Protein AF-0000000087431742 (afdb_homodimer)

pLDDT: mean 91.82, std 11.82, range [47.22, 98.81]

Secondary structure (DSSP, 8-state):
---HHHHHHHHHHHHTT-B--------SS----HHHHHHHHHHHS---HHHHHHHHHHHHHHHHHSTT--BTTTHHHHHHHHHHHHHHHTT----HHHHHHHTTTSS-HHHHHHHHHHHHHHHT--/---HHHHHHHHHHHHTT-B--------SS----HHHHHHHHHHHS---HHHHHHHHHHHHHHHHHSTT--BTTTHHHHHHHHHHHHHHHTT----HHHHHHHTTTSS-HHHHHHHHHHHHHHHT--

Sequence (252 aa):
MPTNNFFEDISSEILKLCVSPHRKPRSKEPDIHLQDFLMHIAALANVPESCFTEAAEMLGRLSEIYVGRLTRQNIIRLTFAALIVSASKHSLPYSLREWAAFGCYFYSREEIKFMTEQLRAGLHVDMPTNNFFEDISSEILKLCVSPHRKPRSKEPDIHLQDFLMHIAALANVPESCFTEAAEMLGRLSEIYVGRLTRQNIIRLTFAALIVSASKHSLPYSLREWAAFGCYFYSREEIKFMTEQLRAGLHVD

Foldseek 3Di:
DDDLVLLVVLLVLQQVLADEDDPDDDDLADDDRSSVLVVLLVVLPVQDSVLSVQLSVLSVLLCVLPPNPHHPRCSLVSSLLSSVLSCVVVVPPDDLVRSCVSRVVSDDSVSSVVSNVVSCVSSVHD/DDDLVLLVVLLVLQQVLADEDDPDDDDLADDDRSSVLVVLLVVLPVQDSVLSVQLSVLSVLLCVLPPNPHHPRCSLVSSLLSSVLSCVVVVPPDDLVRSCVSRVVSDDSVSSVVSNVVSCVSSVHD

Nearest PDB structures (foldseek):
  2pk9-assembly1_B  TM=7.596E-01  e=7.984E-03  Saccharomyces cerevisiae
  2pmi-assembly2_D  TM=7.901E-01  e=1.387E-02  Saccharomyces cerevisiae
  2pk9-assembly3_D  TM=7.609E-01  e=8.827E-03  Saccharomyces cerevisiae
  5nl1-assembly2_E  TM=2.944E-01  e=1.992E+00  Mus musculus
  5njd-assembly4_H  TM=2.100E-01  e=1.802E+00  Homo sapiens

Organism: Giardia muris (NCBI:txid5742)

Solvent-accessible surface area (backbone atoms only — not comparable to full-atom values): 14351 Å² total; per-residue (Å²): 123,87,52,75,62,58,41,48,50,50,36,49,60,48,58,67,60,34,40,85,62,76,86,66,72,93,59,98,48,84,92,66,55,60,41,58,51,52,51,48,30,50,74,70,37,92,61,59,70,64,29,56,55,48,17,46,47,51,50,51,53,43,36,68,76,38,74,70,70,35,25,81,73,45,39,64,60,52,50,50,26,31,34,52,52,35,36,52,75,68,64,55,90,69,49,60,69,53,49,21,58,52,54,50,57,75,41,54,57,67,52,48,53,50,47,34,49,50,49,26,62,72,64,70,48,133,124,88,52,75,61,58,42,48,50,52,35,51,58,48,55,68,61,34,40,85,63,76,85,68,73,94,59,98,47,84,91,67,57,61,40,5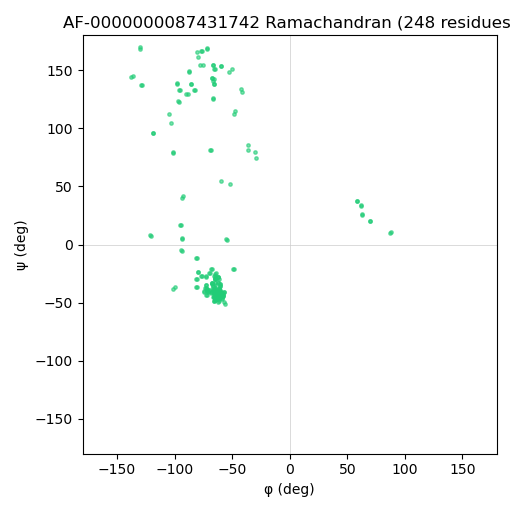9,51,53,51,48,28,51,73,70,36,93,60,59,71,63,29,55,55,49,17,46,49,50,52,51,53,41,37,68,77,37,74,71,70,35,25,82,72,46,40,65,60,52,50,51,28,31,33,51,53,36,36,53,75,67,64,55,88,70,50,57,67,52,50,21,58,51,54,49,56,77,42,53,56,66,52,49,53,48,47,34,48,52,48,28,62,71,65,69,47,133

Radius of gyration: 19.6 Å; Cα contacts (8 Å, |Δi|>4): 252; chains: 2; bounding box: 40×55×46 Å

Structure (mmCIF, N/CA/C/O backbone):
data_AF-0000000087431742-model_v1
#
loop_
_entity.id
_entity.type
_entity.pdbx_description
1 polymer 'Cyclin-like protein'
#
loop_
_atom_site.group_PDB
_atom_site.id
_atom_site.type_symbol
_atom_site.label_atom_id
_atom_site.label_alt_id
_atom_site.label_comp_id
_atom_site.label_asym_id
_atom_site.label_entity_id
_atom_site.label_seq_id
_atom_site.pdbx_PDB_ins_code
_atom_site.Cartn_x
_atom_site.Cartn_y
_atom_site.Cartn_z
_atom_site.occupancy
_atom_site.B_iso_or_equiv
_atom_site.auth_seq_id
_atom_site.auth_comp_id
_atom_site.auth_asym_id
_atom_site.auth_atom_id
_atom_site.pdbx_PDB_model_num
ATOM 1 N N . MET A 1 1 ? -14.578 -13.352 5.277 1 47.72 1 MET A N 1
ATOM 2 C CA . MET A 1 1 ? -13.219 -12.852 5.102 1 47.72 1 MET A CA 1
ATOM 3 C C . MET A 1 1 ? -12.195 -13.945 5.406 1 47.72 1 MET A C 1
ATOM 5 O O . MET A 1 1 ? -12.375 -14.727 6.348 1 47.72 1 MET A O 1
ATOM 9 N N . PRO A 1 2 ? -11.477 -14.328 4.285 1 55.59 2 PRO A N 1
ATOM 10 C CA . PRO A 1 2 ? -10.594 -15.461 4.57 1 55.59 2 PRO A CA 1
ATOM 11 C C . PRO A 1 2 ? -9.883 -15.336 5.914 1 55.59 2 PRO A C 1
ATOM 13 O O . PRO A 1 2 ? -9.562 -14.227 6.348 1 55.59 2 PRO A O 1
ATOM 16 N N . THR A 1 3 ? -9.914 -16.328 6.68 1 69 3 THR A N 1
ATOM 17 C CA . THR A 1 3 ? -9.312 -16.422 8.008 1 69 3 THR A CA 1
ATOM 18 C C . THR A 1 3 ? -7.793 -16.328 7.914 1 69 3 THR A C 1
ATOM 20 O O . THR A 1 3 ? -7.211 -16.578 6.855 1 69 3 THR A O 1
ATOM 23 N N . ASN A 1 4 ? -7.168 -15.82 8.938 1 78.44 4 ASN A N 1
ATOM 24 C CA . ASN A 1 4 ? -5.723 -15.695 9.102 1 78.44 4 ASN A CA 1
ATOM 25 C C . ASN A 1 4 ? -5.012 -17.016 8.789 1 78.44 4 ASN A C 1
ATOM 27 O O . ASN A 1 4 ? -3.91 -17.016 8.234 1 78.44 4 ASN A O 1
ATOM 31 N N . ASN A 1 5 ? -5.777 -18.062 8.859 1 90.25 5 ASN A N 1
ATOM 32 C CA . ASN A 1 5 ? -5.137 -19.359 8.664 1 90.25 5 ASN A CA 1
ATOM 33 C C . ASN A 1 5 ? -4.938 -19.672 7.184 1 90.25 5 ASN A C 1
ATOM 35 O O . ASN A 1 5 ? -3.932 -20.266 6.797 1 90.25 5 ASN A O 1
ATOM 39 N N . PHE A 1 6 ? -5.871 -19.281 6.387 1 94.44 6 PHE A N 1
ATOM 40 C CA . PHE A 1 6 ? -5.785 -19.516 4.953 1 94.44 6 PHE A CA 1
ATOM 41 C C . PHE A 1 6 ? -4.543 -18.844 4.371 1 94.44 6 PHE A C 1
ATOM 43 O O . PHE A 1 6 ? -3.764 -19.5 3.662 1 94.44 6 PHE A O 1
ATOM 50 N N . PHE A 1 7 ? -4.289 -17.672 4.781 1 95.69 7 PHE A N 1
ATOM 51 C CA . PHE A 1 7 ? -3.195 -16.938 4.172 1 95.69 7 PHE A CA 1
ATOM 52 C C . PHE A 1 7 ? -1.858 -17.344 4.773 1 95.69 7 PHE A C 1
ATOM 54 O O . PHE A 1 7 ? -0.827 -17.297 4.102 1 95.69 7 PHE A O 1
ATOM 61 N N . GLU A 1 8 ? -1.904 -17.734 5.984 1 95.38 8 GLU A N 1
ATOM 62 C CA . GLU A 1 8 ? -0.699 -18.312 6.57 1 95.38 8 GLU A CA 1
ATOM 63 C C . GLU A 1 8 ? -0.262 -19.562 5.816 1 95.38 8 GLU A C 1
ATOM 65 O O . GLU A 1 8 ? 0.924 -19.75 5.531 1 95.38 8 GLU A O 1
ATOM 70 N N . ASP A 1 9 ? -1.26 -20.375 5.512 1 95.62 9 ASP A N 1
ATOM 71 C CA . ASP A 1 9 ? -0.981 -21.609 4.801 1 95.62 9 ASP A CA 1
ATOM 72 C C . ASP A 1 9 ? -0.475 -21.328 3.387 1 95.62 9 ASP A C 1
ATOM 74 O O . ASP A 1 9 ? 0.516 -21.922 2.949 1 95.62 9 ASP A O 1
ATOM 78 N N . ILE A 1 10 ? -1.126 -20.453 2.744 1 97.06 10 ILE A N 1
ATOM 79 C CA . ILE A 1 10 ? -0.764 -20.141 1.364 1 97.06 10 ILE A CA 1
ATOM 80 C C . ILE A 1 10 ? 0.633 -19.531 1.321 1 97.06 10 ILE A C 1
ATOM 82 O O . ILE A 1 10 ? 1.444 -19.875 0.459 1 97.06 10 ILE A O 1
ATOM 86 N N . SER A 1 11 ? 0.875 -18.625 2.225 1 97.12 11 SER A N 1
ATOM 87 C CA . SER A 1 11 ? 2.184 -17.984 2.285 1 97.12 11 SER A CA 1
ATOM 88 C C . SER A 1 11 ? 3.287 -19.016 2.555 1 97.12 11 SER A C 1
ATOM 90 O O . SER A 1 11 ? 4.344 -18.969 1.925 1 97.12 11 SER A O 1
ATOM 92 N N . SER A 1 12 ? 2.998 -19.859 3.473 1 96.56 12 SER A N 1
ATOM 93 C CA . SER A 1 12 ? 3.973 -20.891 3.809 1 96.56 12 SER A CA 1
ATOM 94 C C . SER A 1 12 ? 4.27 -21.781 2.609 1 96.56 12 SER A C 1
ATOM 96 O O . SER A 1 12 ? 5.426 -22.125 2.355 1 96.56 12 SER A O 1
ATOM 98 N N . GLU A 1 13 ? 3.252 -22.172 1.924 1 96.75 13 GLU A N 1
ATOM 99 C CA . GLU A 1 13 ? 3.391 -23.016 0.739 1 96.75 13 GLU A CA 1
ATOM 100 C C . GLU A 1 13 ? 4.262 -22.344 -0.318 1 96.75 13 GLU A C 1
ATOM 102 O O . GLU A 1 13 ? 5.125 -22.984 -0.917 1 96.75 13 GLU A O 1
ATOM 107 N N . ILE A 1 14 ? 4.039 -21.078 -0.514 1 97.81 14 ILE A N 1
ATOM 108 C CA . ILE A 1 14 ? 4.762 -20.328 -1.541 1 97.81 14 ILE A CA 1
ATOM 109 C C . ILE A 1 14 ? 6.219 -20.141 -1.115 1 97.81 14 ILE A C 1
ATOM 111 O O . ILE A 1 14 ? 7.133 -20.312 -1.924 1 97.81 14 ILE A O 1
ATOM 115 N N . LEU A 1 15 ? 6.434 -19.859 0.157 1 96.5 15 LEU A N 1
ATOM 116 C CA . LEU A 1 15 ? 7.773 -19.547 0.657 1 96.5 15 LEU A CA 1
ATOM 117 C C . LEU A 1 15 ? 8.648 -20.797 0.64 1 96.5 15 LEU A C 1
ATOM 119 O O . LEU A 1 15 ? 9.875 -20.703 0.518 1 96.5 15 LEU A O 1
ATOM 123 N N . LYS A 1 16 ? 7.98 -21.938 0.693 1 95.44 16 LYS A N 1
ATOM 124 C CA . LYS A 1 16 ? 8.734 -23.188 0.606 1 95.44 16 LYS A CA 1
ATOM 125 C C . LYS A 1 16 ? 9.352 -23.359 -0.778 1 95.44 16 LYS A C 1
ATOM 127 O O . LYS A 1 16 ? 10.289 -24.141 -0.951 1 95.44 16 LYS A O 1
ATOM 132 N N . LEU A 1 17 ? 8.812 -22.672 -1.748 1 96.06 17 LEU A N 1
ATOM 133 C CA . LEU A 1 17 ? 9.289 -22.781 -3.121 1 96.06 17 LEU A CA 1
ATOM 134 C C . LEU A 1 17 ? 10.523 -21.906 -3.33 1 96.06 17 LEU A C 1
ATOM 136 O O . LEU A 1 17 ? 11.227 -22.047 -4.34 1 96.06 17 LEU A O 1
ATOM 140 N N . CYS A 1 18 ? 10.805 -21.031 -2.352 1 94.69 18 CYS A N 1
ATOM 141 C CA . CYS A 1 18 ? 11.883 -20.047 -2.5 1 94.69 18 CYS A CA 1
ATOM 142 C C . CYS A 1 18 ? 13.234 -20.672 -2.168 1 94.69 18 CYS A C 1
ATOM 144 O O . CYS A 1 18 ? 13.344 -21.453 -1.222 1 94.69 18 CYS A O 1
ATOM 146 N N . VAL A 1 19 ? 14.125 -20.438 -2.99 1 89.44 19 VAL A N 1
ATOM 147 C CA . VAL A 1 19 ? 15.492 -20.859 -2.707 1 89.44 19 VAL A CA 1
ATOM 148 C C . VAL A 1 19 ? 16.203 -19.781 -1.878 1 89.44 19 VAL A C 1
ATOM 150 O O . VAL A 1 19 ? 15.875 -18.594 -1.976 1 89.44 19 VAL A O 1
ATOM 153 N N . SER A 1 20 ? 16.984 -20.172 -0.862 1 73.38 20 SER A N 1
ATOM 154 C CA . SER A 1 20 ? 17.672 -19.266 0.045 1 73.38 20 SER A CA 1
ATOM 155 C C . SER A 1 20 ? 18.797 -18.516 -0.666 1 73.38 20 SER A C 1
ATOM 157 O O . SER A 1 20 ? 19.844 -19.094 -0.964 1 73.38 20 SER A O 1
ATOM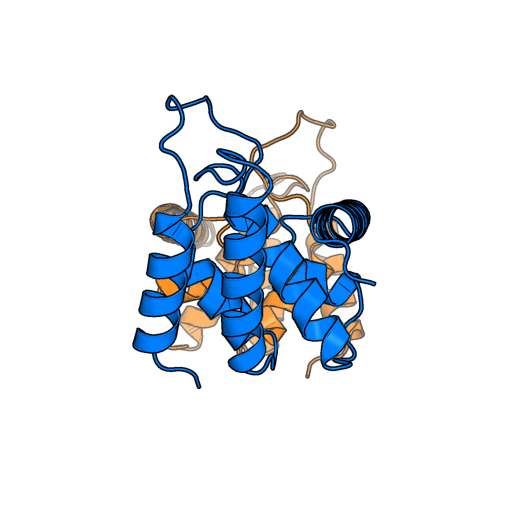 159 N N . PRO A 1 21 ? 18.469 -17.516 -1.347 1 59.22 21 PRO A N 1
ATOM 160 C CA . PRO A 1 21 ? 19.625 -16.891 -1.991 1 59.22 21 PRO A CA 1
ATOM 161 C C . PRO A 1 21 ? 20.578 -16.266 -0.989 1 59.22 21 PRO A C 1
ATOM 163 O O . PRO A 1 21 ? 20.203 -16.016 0.163 1 59.22 21 PRO A O 1
ATOM 166 N N . HIS A 1 22 ? 21.859 -16.172 -1.432 1 54.44 22 HIS A N 1
ATOM 167 C CA . HIS A 1 22 ? 22.875 -15.383 -0.732 1 54.44 22 HIS A CA 1
ATOM 168 C C . HIS A 1 22 ? 22.359 -13.984 -0.406 1 54.44 22 HIS A C 1
ATOM 170 O O . HIS A 1 22 ? 21.547 -13.43 -1.155 1 54.44 22 HIS A O 1
ATOM 176 N N . ARG A 1 23 ? 22.188 -13.719 0.852 1 49.62 23 ARG A N 1
ATOM 177 C CA . ARG A 1 23 ? 21.672 -12.445 1.356 1 49.62 23 ARG A CA 1
ATOM 178 C C . ARG A 1 23 ? 22.047 -11.297 0.426 1 49.62 23 ARG A C 1
ATOM 180 O O . ARG A 1 23 ? 23.234 -11.062 0.168 1 49.62 23 ARG A O 1
ATOM 187 N N . LYS A 1 24 ? 21.422 -11.094 -0.586 1 54.16 24 LYS A N 1
ATOM 188 C CA . LYS A 1 24 ? 21.938 -9.992 -1.391 1 54.16 24 LYS A CA 1
ATOM 189 C C . LYS A 1 24 ? 21.5 -8.641 -0.833 1 54.16 24 LYS A C 1
ATOM 191 O O . LYS A 1 24 ? 20.469 -8.547 -0.163 1 54.16 24 LYS A O 1
ATOM 196 N N . PRO A 1 25 ? 22.031 -7.578 -1.09 1 53.75 25 PRO A N 1
ATOM 197 C CA . PRO A 1 25 ? 21.906 -6.16 -0.758 1 53.75 25 PRO A CA 1
ATOM 198 C C . PRO A 1 25 ? 20.484 -5.637 -0.915 1 53.75 25 PRO A C 1
ATOM 200 O O . PRO A 1 25 ? 19.703 -6.207 -1.672 1 53.75 25 PRO A O 1
ATOM 203 N N . ARG A 1 26 ? 20.109 -4.699 -0.204 1 52.12 26 ARG A N 1
ATOM 204 C CA . ARG A 1 26 ? 18.875 -3.938 -0.166 1 52.12 26 ARG A CA 1
ATOM 205 C C . ARG A 1 26 ? 18.312 -3.727 -1.571 1 52.12 26 ARG A C 1
ATOM 207 O O . ARG A 1 26 ? 18.953 -3.074 -2.402 1 52.12 26 ARG A O 1
ATOM 214 N N . SER A 1 27 ? 17.516 -4.68 -2.129 1 59.41 27 SER A N 1
ATOM 215 C CA . SER A 1 27 ? 16.953 -4.527 -3.461 1 59.41 27 SER A CA 1
ATOM 216 C C . SER A 1 27 ? 15.75 -3.578 -3.441 1 59.41 27 SER A C 1
ATOM 218 O O . SER A 1 27 ? 15.281 -3.186 -2.373 1 59.41 27 SER A O 1
ATOM 220 N N . LYS A 1 28 ? 15.438 -2.963 -4.461 1 74.88 28 LYS A N 1
ATOM 221 C CA . LYS A 1 28 ? 14.281 -2.121 -4.762 1 74.88 28 LYS A CA 1
ATOM 222 C C . LYS A 1 28 ? 12.977 -2.861 -4.5 1 74.88 28 LYS A C 1
ATOM 224 O O . LYS A 1 28 ? 11.891 -2.271 -4.566 1 74.88 28 LYS A O 1
ATOM 229 N N . GLU A 1 29 ? 13.086 -4.098 -3.965 1 85.81 29 GLU A N 1
ATOM 230 C CA . GLU A 1 29 ? 11.906 -4.918 -3.715 1 85.81 29 GLU A CA 1
ATOM 231 C C . GLU A 1 29 ? 11.312 -4.625 -2.34 1 85.81 29 GLU A C 1
ATOM 233 O O . GLU A 1 29 ? 12.047 -4.352 -1.386 1 85.81 29 GLU A O 1
ATOM 238 N N . PRO A 1 30 ? 9.977 -4.816 -2.381 1 90.06 30 PRO A N 1
ATOM 239 C CA . PRO A 1 30 ? 9.344 -4.469 -1.106 1 90.06 30 PRO A CA 1
ATOM 240 C C . PRO A 1 30 ? 9.727 -5.422 0.023 1 90.06 30 PRO A C 1
ATOM 242 O O . PRO A 1 30 ? 9.93 -6.613 -0.215 1 90.06 30 PRO A O 1
ATOM 245 N N . ASP A 1 31 ? 9.867 -4.805 1.183 1 88.12 31 ASP A N 1
ATOM 246 C CA . ASP A 1 31 ? 10.156 -5.566 2.395 1 88.12 31 ASP A CA 1
ATOM 247 C C . ASP A 1 31 ? 8.898 -5.75 3.238 1 88.12 31 ASP A C 1
ATOM 249 O O . ASP A 1 31 ? 8.711 -5.07 4.25 1 88.12 31 ASP A O 1
ATOM 253 N N . ILE A 1 32 ? 8.039 -6.633 2.93 1 94.38 32 ILE A N 1
ATOM 254 C CA . ILE A 1 32 ? 6.777 -6.965 3.582 1 94.38 32 ILE A CA 1
ATOM 255 C C . ILE A 1 32 ? 6.625 -8.484 3.676 1 94.38 32 ILE A C 1
ATOM 257 O O . ILE A 1 32 ? 7.121 -9.211 2.818 1 94.38 32 ILE A O 1
ATOM 261 N N . HIS A 1 33 ? 6.039 -8.875 4.734 1 94.31 33 HIS A N 1
ATOM 262 C CA . HIS A 1 33 ? 5.746 -10.305 4.828 1 94.31 33 HIS A CA 1
ATOM 263 C C . HIS A 1 33 ? 4.727 -10.727 3.773 1 94.31 33 HIS A C 1
ATOM 265 O O . HIS A 1 33 ? 3.748 -10.016 3.529 1 94.31 33 HIS A O 1
ATOM 271 N N . LEU A 1 34 ? 5.008 -11.875 3.203 1 96.94 34 LEU A N 1
ATOM 272 C CA . LEU A 1 34 ? 4.117 -12.344 2.146 1 96.94 34 LEU A CA 1
ATOM 273 C C . LEU A 1 34 ? 2.693 -12.5 2.666 1 96.94 34 LEU A C 1
ATOM 275 O O . LEU A 1 34 ? 1.733 -12.141 1.983 1 96.94 34 LEU A O 1
ATOM 279 N N . GLN A 1 35 ? 2.576 -13.047 3.85 1 96.88 35 GLN A N 1
ATOM 280 C CA . GLN A 1 35 ? 1.249 -13.234 4.426 1 96.88 35 GLN A CA 1
ATOM 281 C C . GLN A 1 35 ? 0.519 -11.898 4.562 1 96.88 35 GLN A C 1
ATOM 283 O O . GLN A 1 35 ? -0.662 -11.797 4.227 1 96.88 35 GLN A O 1
ATOM 288 N N . ASP A 1 36 ? 1.21 -10.906 5.043 1 94.81 36 ASP A N 1
ATOM 289 C CA . ASP A 1 36 ? 0.612 -9.578 5.195 1 94.81 36 ASP A CA 1
ATOM 290 C C . ASP A 1 36 ? 0.199 -9.008 3.84 1 94.81 36 ASP A C 1
ATOM 292 O O . ASP A 1 36 ? -0.86 -8.391 3.721 1 94.81 36 ASP A O 1
ATOM 296 N N . PHE A 1 37 ? 1.032 -9.227 2.904 1 96.75 37 PHE A N 1
ATOM 297 C CA . PHE A 1 37 ? 0.766 -8.734 1.558 1 96.75 37 PHE A CA 1
ATOM 298 C C . PHE A 1 37 ? -0.5 -9.367 0.991 1 96.75 37 PHE A C 1
ATOM 300 O O . PHE A 1 37 ? -1.364 -8.672 0.459 1 96.75 37 PHE A O 1
ATOM 307 N N . LEU A 1 38 ? -0.637 -10.648 1.128 1 97.44 38 LEU A N 1
ATOM 308 C CA . LEU A 1 38 ? -1.798 -11.367 0.608 1 97.44 38 LEU A CA 1
ATOM 309 C C . LEU A 1 38 ? -3.068 -10.938 1.336 1 97.44 38 LEU A C 1
ATOM 311 O O . LEU A 1 38 ? -4.113 -10.742 0.709 1 97.44 38 LEU A O 1
ATOM 315 N N . MET A 1 39 ? -2.951 -10.781 2.592 1 94.94 39 MET A N 1
ATOM 316 C CA . MET A 1 39 ? -4.102 -10.344 3.383 1 94.94 39 MET A CA 1
ATOM 317 C C . MET A 1 39 ? -4.523 -8.93 2.994 1 94.94 39 MET A C 1
ATOM 319 O O . MET A 1 39 ? -5.715 -8.617 2.971 1 94.94 39 MET A O 1
ATOM 323 N N . HIS A 1 40 ? -3.521 -8.172 2.736 1 95.06 40 HIS A N 1
ATOM 324 C CA . HIS A 1 40 ? -3.773 -6.801 2.303 1 95.06 40 HIS A CA 1
ATOM 325 C C . HIS A 1 40 ? -4.551 -6.77 0.993 1 95.06 40 HIS A C 1
ATOM 327 O O . HIS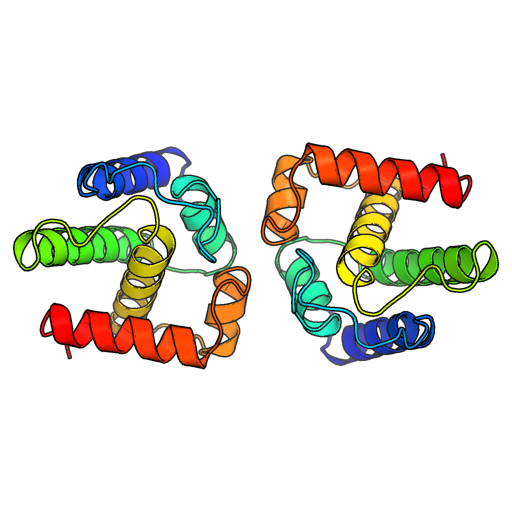 A 1 40 ? -5.543 -6.047 0.87 1 95.06 40 HIS A O 1
ATOM 333 N N . ILE A 1 41 ? -4.109 -7.543 0.013 1 96.88 41 ILE A N 1
ATOM 334 C CA . ILE A 1 41 ? -4.789 -7.598 -1.277 1 96.88 41 ILE A CA 1
ATOM 335 C C . ILE A 1 41 ? -6.203 -8.141 -1.093 1 96.88 41 ILE A C 1
ATOM 337 O O . ILE A 1 41 ? -7.156 -7.621 -1.682 1 96.88 41 ILE A O 1
ATOM 341 N N . ALA A 1 42 ? -6.367 -9.133 -0.302 1 95 42 ALA A N 1
ATOM 342 C CA . ALA A 1 42 ? -7.68 -9.727 -0.047 1 95 42 ALA A CA 1
ATOM 343 C C . ALA A 1 42 ? -8.633 -8.703 0.559 1 95 42 ALA A C 1
ATOM 345 O O . ALA A 1 42 ? -9.836 -8.711 0.269 1 95 42 ALA A O 1
ATOM 346 N N . ALA A 1 43 ? -8.055 -7.84 1.39 1 90.88 43 ALA A N 1
ATOM 347 C CA . ALA A 1 43 ? -8.875 -6.84 2.072 1 90.88 43 ALA A CA 1
ATOM 348 C C . ALA A 1 43 ? -9.328 -5.75 1.105 1 90.88 43 ALA A C 1
ATOM 350 O O . ALA A 1 43 ? -10.375 -5.129 1.307 1 90.88 43 ALA A O 1
ATOM 351 N N . LEU A 1 44 ? -8.523 -5.539 0.096 1 92.06 44 LEU A N 1
ATOM 352 C CA . LEU A 1 44 ? -8.781 -4.418 -0.798 1 92.06 44 LEU A CA 1
ATOM 353 C C . LEU A 1 44 ? -9.477 -4.887 -2.072 1 92.06 44 LEU A C 1
ATOM 355 O O . LEU A 1 44 ? -10.352 -4.199 -2.596 1 92.06 44 LEU A O 1
ATOM 359 N N . ALA A 1 45 ? -8.914 -6.137 -2.381 1 92.12 45 ALA A N 1
ATOM 360 C CA . ALA A 1 45 ? -9.422 -6.645 -3.652 1 92.12 45 ALA A CA 1
ATOM 361 C C . ALA A 1 45 ? -10.438 -7.762 -3.43 1 92.12 45 ALA A C 1
ATOM 363 O O . ALA A 1 45 ? -10.336 -8.523 -2.467 1 92.12 45 ALA A O 1
ATOM 364 N N . ASN A 1 46 ? -11.602 -7.746 -3.654 1 91.69 46 ASN A N 1
ATOM 365 C CA . ASN A 1 46 ? -12.609 -8.797 -3.576 1 91.69 46 ASN A CA 1
ATOM 366 C C . ASN A 1 46 ? -12.273 -9.961 -4.496 1 91.69 46 ASN A C 1
ATOM 368 O O . ASN A 1 46 ? -13.109 -10.391 -5.297 1 91.69 46 ASN A O 1
ATOM 372 N N . VAL A 1 47 ? -11.047 -10.406 -4.23 1 95.19 47 VAL A N 1
ATOM 373 C CA . VAL A 1 47 ? -10.57 -11.523 -5.035 1 95.19 47 VAL A CA 1
ATOM 374 C C . VAL A 1 47 ? -10.938 -12.844 -4.352 1 95.19 47 VAL A C 1
ATOM 376 O O . VAL A 1 47 ? -10.711 -13.008 -3.148 1 95.19 47 VAL A O 1
ATOM 379 N N . PRO A 1 48 ? -11.539 -13.766 -5.07 1 96.12 48 PRO A N 1
ATOM 380 C CA . PRO A 1 48 ? -11.883 -15.055 -4.465 1 96.12 48 PRO A CA 1
ATOM 381 C C . PRO A 1 48 ? -10.656 -15.805 -3.943 1 96.12 48 PRO A C 1
ATOM 383 O O . PRO A 1 48 ? -9.562 -15.656 -4.488 1 96.12 48 PRO A O 1
ATOM 386 N N . GLU A 1 49 ? -10.906 -16.641 -2.945 1 95.94 49 GLU A N 1
ATOM 387 C CA . GLU A 1 49 ? -9.828 -17.406 -2.338 1 95.94 49 GLU A CA 1
ATOM 388 C C . GLU A 1 49 ? -9.18 -18.344 -3.357 1 95.94 49 GLU A C 1
ATOM 390 O O . GLU A 1 49 ? -7.984 -18.641 -3.264 1 95.94 49 GLU A O 1
ATOM 395 N N . SER A 1 50 ? -9.992 -18.75 -4.34 1 97.56 50 SER A N 1
ATOM 396 C CA . SER A 1 50 ? -9.461 -19.641 -5.359 1 97.56 50 SER A CA 1
ATOM 397 C C . SER A 1 50 ? -8.336 -18.984 -6.148 1 97.56 50 SER A C 1
ATOM 399 O O . SER A 1 50 ? -7.414 -19.656 -6.613 1 97.56 50 SER A O 1
ATOM 401 N N . CYS A 1 51 ? -8.344 -17.719 -6.25 1 98.31 51 CYS A N 1
ATOM 402 C CA . CYS A 1 51 ? -7.289 -17.016 -6.977 1 98.31 51 CYS A CA 1
ATOM 403 C C . CYS A 1 51 ? -5.957 -17.141 -6.25 1 98.31 51 CYS A C 1
ATOM 405 O O . CYS A 1 51 ? -4.906 -17.234 -6.883 1 98.31 51 CYS A O 1
ATOM 407 N N . PHE A 1 52 ? -6.035 -17.172 -4.945 1 98.12 52 PHE A N 1
ATOM 408 C CA . PHE A 1 52 ? -4.809 -17.297 -4.172 1 98.12 52 PHE A CA 1
ATOM 409 C C . PHE A 1 52 ? -4.246 -18.703 -4.273 1 98.12 52 PHE A C 1
ATOM 411 O O . PHE A 1 52 ? -3.031 -18.891 -4.398 1 98.12 52 PHE A O 1
ATOM 418 N N . THR A 1 53 ? -5.09 -19.641 -4.289 1 98.25 53 THR A N 1
ATOM 419 C CA . THR A 1 53 ? -4.656 -21.031 -4.441 1 98.25 53 THR A CA 1
ATOM 420 C C . THR A 1 53 ? -4.102 -21.281 -5.84 1 98.25 53 THR A C 1
ATOM 422 O O . THR A 1 53 ? -3.08 -21.953 -6 1 98.25 53 THR A O 1
ATOM 425 N N . GLU A 1 54 ? -4.785 -20.703 -6.789 1 98.38 54 GLU A N 1
ATOM 426 C CA . GLU A 1 54 ? -4.324 -20.844 -8.172 1 98.38 54 GLU A CA 1
ATOM 427 C C . GLU A 1 54 ? -2.975 -20.156 -8.375 1 98.38 54 GLU A C 1
ATOM 429 O O . GLU A 1 54 ? -2.113 -20.672 -9.086 1 98.38 54 GLU A O 1
ATOM 434 N N . ALA A 1 55 ? -2.809 -19 -7.762 1 98.56 55 ALA A N 1
ATOM 435 C CA . ALA A 1 55 ? -1.533 -18.297 -7.832 1 98.56 55 ALA A CA 1
ATOM 436 C C . ALA A 1 55 ? -0.404 -19.141 -7.246 1 98.56 55 ALA A C 1
ATOM 438 O O . ALA A 1 55 ? 0.67 -19.25 -7.844 1 98.56 55 ALA A O 1
ATOM 439 N N . ALA A 1 56 ? -0.677 -19.734 -6.113 1 98.44 56 ALA A N 1
ATOM 440 C CA . ALA A 1 56 ? 0.321 -20.609 -5.492 1 98.44 56 ALA A CA 1
ATOM 441 C C . ALA A 1 56 ? 0.69 -21.766 -6.414 1 98.44 56 ALA A C 1
ATOM 443 O O . ALA A 1 56 ? 1.864 -22.125 -6.531 1 98.44 56 ALA A O 1
ATOM 444 N N . GLU A 1 57 ? -0.323 -22.281 -7.039 1 98.31 57 GLU A N 1
ATOM 445 C CA . GLU A 1 57 ? -0.086 -23.375 -7.98 1 98.31 57 GLU A CA 1
ATOM 446 C C . GLU A 1 57 ? 0.757 -22.906 -9.164 1 98.31 57 GLU A C 1
ATOM 448 O O . GLU A 1 57 ? 1.656 -23.625 -9.609 1 98.31 57 GLU A O 1
ATOM 453 N N . MET A 1 58 ? 0.449 -21.797 -9.664 1 98.31 58 MET A N 1
ATOM 454 C CA . MET A 1 58 ? 1.224 -21.234 -10.773 1 98.31 58 MET A CA 1
ATOM 455 C C . MET A 1 58 ? 2.691 -21.078 -10.383 1 98.31 58 MET A C 1
ATOM 457 O O . MET A 1 58 ? 3.582 -21.422 -11.164 1 98.31 58 MET A O 1
ATOM 461 N N . LEU A 1 59 ? 2.938 -20.609 -9.219 1 98.19 59 LEU A N 1
ATOM 462 C CA . LEU A 1 59 ? 4.305 -20.438 -8.742 1 98.19 59 LEU A CA 1
ATOM 463 C C . LEU A 1 59 ? 4.992 -21.781 -8.555 1 98.19 59 LEU A C 1
ATOM 465 O O . LEU A 1 59 ? 6.195 -21.906 -8.789 1 98.19 59 LEU A O 1
ATOM 469 N N . GLY A 1 60 ? 4.191 -22.703 -8.062 1 97.69 60 GLY A N 1
ATOM 470 C CA . GLY A 1 60 ? 4.73 -24.062 -8.008 1 97.69 60 GLY A CA 1
ATOM 471 C C . GLY A 1 60 ? 5.203 -24.562 -9.352 1 97.69 60 GLY A C 1
ATOM 472 O O . GLY A 1 60 ? 6.316 -25.094 -9.469 1 97.69 60 GLY A O 1
ATOM 473 N N . ARG A 1 61 ? 4.34 -24.438 -10.328 1 97.44 61 ARG A N 1
ATOM 474 C CA . ARG A 1 61 ? 4.695 -24.859 -11.68 1 97.44 61 ARG A CA 1
ATOM 475 C C . ARG A 1 61 ? 5.902 -24.094 -12.203 1 97.44 61 ARG A C 1
ATOM 477 O O . ARG A 1 61 ? 6.793 -24.672 -12.828 1 97.44 61 ARG A O 1
ATOM 484 N N . LEU A 1 62 ? 5.91 -22.812 -11.945 1 96.94 62 LEU A N 1
ATOM 485 C CA . LEU A 1 62 ? 7.02 -21.969 -12.375 1 96.94 62 LEU A CA 1
ATOM 486 C C . LEU A 1 62 ? 8.336 -22.469 -11.773 1 96.94 62 LEU A C 1
ATOM 488 O O . LEU A 1 62 ? 9.359 -22.5 -12.461 1 96.94 62 LEU A O 1
ATOM 492 N N . SER A 1 63 ? 8.297 -22.781 -10.516 1 95.94 63 SER A N 1
ATOM 493 C CA . SER A 1 63 ? 9.5 -23.234 -9.82 1 95.94 63 SER A CA 1
ATOM 494 C C . SER A 1 63 ? 10.008 -24.562 -10.375 1 95.94 63 SER A C 1
ATOM 496 O O . SER A 1 63 ? 11.203 -24.859 -10.297 1 95.94 63 SER A O 1
ATOM 498 N N . GLU A 1 64 ? 9.078 -25.328 -10.859 1 95.06 64 GLU A N 1
ATOM 499 C CA . GLU A 1 64 ? 9.461 -26.609 -11.453 1 95.06 64 GLU A CA 1
ATOM 500 C C . GLU A 1 64 ? 10.109 -26.406 -12.82 1 95.06 64 GLU A C 1
ATOM 502 O O . GLU A 1 64 ? 11.055 -27.109 -13.172 1 95.06 64 GLU A O 1
ATOM 507 N N . ILE A 1 65 ? 9.562 -25.516 -13.547 1 94.5 65 ILE A N 1
ATOM 508 C CA . ILE A 1 65 ? 10.07 -25.234 -14.883 1 94.5 65 ILE A CA 1
ATOM 509 C C . ILE A 1 65 ? 11.406 -24.5 -14.789 1 94.5 65 ILE A C 1
ATOM 511 O O . ILE A 1 65 ? 12.344 -24.812 -15.531 1 94.5 65 ILE A O 1
ATOM 515 N N . TYR A 1 66 ? 11.461 -23.516 -13.859 1 93.62 66 TYR A N 1
ATOM 516 C CA . TYR A 1 66 ? 12.656 -22.703 -13.648 1 93.62 66 TYR A CA 1
ATOM 517 C C . TYR A 1 66 ? 13.18 -22.875 -12.227 1 93.62 66 TYR A C 1
ATOM 519 O O . TYR A 1 66 ? 12.844 -22.078 -11.336 1 93.62 66 TYR A O 1
ATOM 527 N N . VAL A 1 67 ? 14.102 -23.719 -12.102 1 86.69 67 VAL A N 1
ATOM 528 C CA . VAL A 1 67 ? 14.633 -24.031 -10.781 1 86.69 67 VAL A CA 1
ATOM 529 C C . VAL A 1 67 ? 15.359 -22.812 -10.211 1 86.69 67 VAL A C 1
ATOM 531 O O . VAL A 1 67 ? 16.172 -22.203 -10.898 1 86.69 67 VAL A O 1
ATOM 534 N N . GLY A 1 68 ? 15.016 -22.406 -9.086 1 88.62 68 GLY A N 1
ATOM 535 C CA . GLY A 1 68 ? 15.703 -21.328 -8.398 1 88.62 68 GLY A CA 1
ATOM 536 C C . GLY A 1 68 ? 15.172 -19.953 -8.766 1 88.62 68 GLY A C 1
ATOM 537 O O . GLY A 1 68 ? 15.727 -18.938 -8.344 1 88.62 68 GLY A O 1
ATOM 538 N N . ARG A 1 69 ? 14.117 -19.891 -9.438 1 90.19 69 ARG A N 1
ATOM 539 C CA . ARG A 1 69 ? 13.578 -18.625 -9.93 1 90.19 69 ARG A CA 1
ATOM 540 C C . ARG A 1 69 ? 12.898 -17.844 -8.805 1 90.19 69 ARG A C 1
ATOM 542 O O . ARG A 1 69 ? 12.898 -16.609 -8.812 1 90.19 69 ARG A O 1
ATOM 549 N N . LEU A 1 70 ? 12.422 -18.578 -7.836 1 95.62 70 LEU A N 1
ATOM 550 C CA . LEU A 1 70 ? 11.719 -17.922 -6.746 1 95.62 70 LEU A CA 1
ATOM 551 C C . LEU A 1 70 ? 12.656 -17.672 -5.57 1 95.62 70 LEU A C 1
ATOM 553 O O . LEU A 1 70 ? 13.305 -18.594 -5.078 1 95.62 70 LEU A O 1
ATOM 557 N N . THR A 1 71 ? 12.781 -16.469 -5.176 1 94.12 71 THR A N 1
ATOM 558 C CA . THR A 1 71 ? 13.594 -16.078 -4.027 1 94.12 71 THR A CA 1
ATOM 559 C C . THR A 1 71 ? 12.805 -15.172 -3.088 1 94.12 71 THR A C 1
ATOM 561 O O . THR A 1 71 ? 11.734 -14.672 -3.449 1 94.12 71 THR A O 1
ATOM 564 N N . ARG A 1 72 ? 13.336 -14.969 -1.961 1 89.5 72 ARG A N 1
ATOM 565 C CA . ARG A 1 72 ? 12.695 -14.078 -0.996 1 89.5 72 ARG A CA 1
ATOM 566 C C . ARG A 1 72 ? 12.633 -12.648 -1.521 1 89.5 72 ARG A C 1
ATOM 568 O O . ARG A 1 72 ? 11.766 -11.875 -1.123 1 89.5 72 ARG A O 1
ATOM 575 N N . GLN A 1 73 ? 13.594 -12.32 -2.465 1 90.69 73 GLN A N 1
ATOM 576 C CA . GLN A 1 73 ? 13.688 -10.961 -2.979 1 90.69 73 GLN A CA 1
ATOM 577 C C . GLN A 1 73 ? 12.633 -10.703 -4.055 1 90.69 73 GLN A C 1
ATOM 579 O O . GLN A 1 73 ? 12.219 -9.562 -4.266 1 90.69 73 GLN A O 1
ATOM 584 N N . ASN A 1 74 ? 12.164 -11.766 -4.691 1 94.88 74 ASN A N 1
ATOM 585 C CA . ASN A 1 74 ? 11.266 -11.516 -5.812 1 94.88 74 ASN A CA 1
ATOM 586 C C . ASN A 1 74 ? 9.906 -12.18 -5.594 1 94.88 74 ASN A C 1
ATOM 588 O O . ASN A 1 74 ? 9.016 -12.07 -6.445 1 94.88 74 ASN A O 1
ATOM 592 N N . ILE A 1 75 ? 9.711 -12.695 -4.449 1 96.94 75 ILE A N 1
ATOM 593 C CA . ILE A 1 75 ? 8.523 -13.516 -4.211 1 96.94 75 ILE A CA 1
ATOM 594 C C . ILE A 1 75 ? 7.285 -12.617 -4.141 1 96.94 75 ILE A C 1
ATOM 596 O O . ILE A 1 75 ? 6.195 -13.023 -4.543 1 96.94 75 ILE A O 1
ATOM 600 N N . ILE A 1 76 ? 7.422 -11.43 -3.611 1 97.88 76 ILE A N 1
ATOM 601 C CA . ILE A 1 76 ? 6.289 -10.508 -3.572 1 97.88 76 ILE A CA 1
ATOM 602 C C . ILE A 1 76 ? 5.852 -10.172 -4.996 1 97.88 76 ILE A C 1
ATOM 604 O O . ILE A 1 76 ? 4.664 -10.25 -5.32 1 97.88 76 ILE A O 1
ATOM 608 N N . ARG A 1 77 ? 6.816 -9.914 -5.848 1 97.88 77 ARG A N 1
ATOM 609 C CA . ARG A 1 77 ? 6.562 -9.555 -7.238 1 97.88 77 ARG A CA 1
ATOM 610 C C . ARG A 1 77 ? 5.914 -10.703 -7.992 1 97.88 77 ARG A C 1
ATOM 612 O O . ARG A 1 77 ? 4.906 -10.516 -8.68 1 97.88 77 ARG A O 1
ATOM 619 N N . LEU A 1 78 ? 6.441 -11.852 -7.852 1 98.19 78 LEU A N 1
ATOM 620 C CA . LEU A 1 78 ? 5.961 -13.008 -8.602 1 98.19 78 LEU A CA 1
ATOM 621 C C . LEU A 1 78 ? 4.59 -13.445 -8.102 1 98.19 78 LEU A C 1
ATOM 623 O O . LEU A 1 78 ? 3.736 -13.852 -8.891 1 98.19 78 LEU A O 1
ATOM 627 N N . THR A 1 79 ? 4.426 -13.391 -6.793 1 98.56 79 THR A N 1
ATOM 628 C CA . THR A 1 79 ? 3.121 -13.719 -6.23 1 98.56 79 THR A CA 1
ATOM 629 C C . THR A 1 79 ? 2.055 -12.75 -6.727 1 98.56 79 THR A C 1
ATOM 631 O O . THR A 1 79 ? 0.943 -13.156 -7.066 1 98.56 79 THR A O 1
ATOM 634 N N . PHE A 1 80 ? 2.389 -11.5 -6.777 1 98.75 80 PHE A N 1
ATOM 635 C CA . PHE A 1 80 ? 1.471 -10.477 -7.266 1 98.75 80 PHE A CA 1
ATOM 636 C C . PHE A 1 80 ? 1.1 -10.734 -8.719 1 98.75 80 PHE A C 1
ATOM 638 O O . PHE A 1 80 ? -0.08 -10.711 -9.078 1 98.75 80 PHE A O 1
ATOM 645 N N . ALA A 1 81 ? 2.062 -11.008 -9.531 1 98.81 81 ALA A N 1
ATOM 646 C CA . ALA A 1 81 ? 1.828 -11.32 -10.938 1 98.81 81 ALA A CA 1
ATOM 647 C C . ALA A 1 81 ? 0.915 -12.531 -11.086 1 98.81 81 ALA A C 1
ATOM 649 O O . ALA A 1 81 ? -0.026 -12.516 -11.883 1 98.81 81 ALA A O 1
ATOM 650 N N . ALA A 1 82 ? 1.164 -13.531 -10.328 1 98.75 82 ALA A N 1
ATOM 651 C CA . ALA A 1 82 ? 0.373 -14.758 -10.398 1 98.75 82 ALA A CA 1
ATOM 652 C C . ALA A 1 82 ? -1.076 -14.5 -9.992 1 98.75 82 ALA A C 1
ATOM 654 O O . ALA A 1 82 ? -2.002 -15.039 -10.602 1 98.75 82 ALA A O 1
ATOM 655 N N . LEU A 1 83 ? -1.247 -13.695 -8.992 1 98.69 83 LEU A N 1
ATOM 656 C CA . LEU A 1 83 ? -2.588 -13.352 -8.539 1 98.69 83 LEU A CA 1
ATOM 657 C C . LEU A 1 83 ? -3.354 -12.602 -9.625 1 98.69 83 LEU A C 1
ATOM 659 O O . LEU A 1 83 ? -4.535 -12.859 -9.852 1 98.69 83 LEU A O 1
ATOM 663 N N . ILE A 1 84 ? -2.658 -11.68 -10.242 1 98.69 84 ILE A N 1
ATOM 664 C CA . ILE A 1 84 ? -3.281 -10.883 -11.297 1 98.69 84 ILE A CA 1
ATOM 665 C C . ILE A 1 84 ? -3.672 -11.789 -12.461 1 98.69 84 ILE A C 1
ATOM 667 O O . ILE A 1 84 ? -4.766 -11.656 -13.016 1 98.69 84 ILE A O 1
ATOM 671 N N . VAL A 1 85 ? -2.844 -12.695 -12.82 1 98.56 85 VAL A N 1
ATOM 672 C CA . VAL A 1 85 ? -3.125 -13.641 -13.898 1 98.56 85 VAL A CA 1
ATOM 673 C C . VAL A 1 85 ? -4.328 -14.508 -13.523 1 98.56 85 VAL A C 1
ATOM 675 O O . VAL A 1 85 ? -5.223 -14.719 -14.344 1 98.56 85 VAL A O 1
ATOM 678 N N . SER A 1 86 ? -4.355 -14.984 -12.281 1 98.38 86 SER A N 1
ATOM 679 C CA . SER A 1 86 ? -5.5 -15.773 -11.828 1 98.38 86 SER A CA 1
ATOM 680 C C . SER A 1 86 ? -6.789 -14.961 -11.875 1 98.38 86 SER A C 1
ATOM 682 O O . SER A 1 86 ? -7.816 -15.445 -12.352 1 98.38 86 SER A O 1
ATOM 684 N N . ALA A 1 87 ? -6.719 -13.758 -11.43 1 98.06 87 ALA A N 1
ATOM 685 C CA . ALA A 1 87 ? -7.887 -12.883 -11.43 1 98.06 87 ALA A CA 1
ATOM 686 C C . ALA A 1 87 ? -8.398 -12.648 -12.852 1 98.06 87 ALA A C 1
ATOM 688 O O . ALA A 1 87 ? -9.609 -12.57 -13.07 1 98.06 87 ALA A O 1
ATOM 689 N N . SER A 1 88 ? -7.438 -12.516 -13.758 1 96.94 88 SER A N 1
ATOM 690 C CA . SER A 1 88 ? -7.816 -12.352 -15.156 1 96.94 88 SER A CA 1
ATOM 691 C C . SER A 1 88 ? -8.586 -13.562 -15.664 1 96.94 88 SER A C 1
ATOM 693 O O . SER A 1 88 ? -9.539 -13.422 -16.438 1 96.94 88 SER A O 1
ATOM 695 N N . LYS A 1 89 ? -8.234 -14.695 -15.266 1 96.25 89 LYS A N 1
ATOM 696 C CA . LYS A 1 89 ? -8.914 -15.922 -15.664 1 96.25 89 LYS A CA 1
ATOM 697 C C . LYS A 1 89 ? -10.336 -15.969 -15.117 1 96.25 89 LYS A C 1
ATOM 699 O O . LYS A 1 89 ? -11.219 -16.594 -15.711 1 96.25 89 LYS A O 1
ATOM 704 N N . HIS A 1 90 ? -10.555 -15.305 -14.031 1 96.88 90 HIS A N 1
ATOM 705 C CA . HIS A 1 90 ? -11.883 -15.25 -13.422 1 96.88 90 HIS A CA 1
ATOM 706 C C . HIS A 1 90 ? -12.648 -14.016 -13.891 1 96.88 90 HIS A C 1
ATOM 708 O O . HIS A 1 90 ? -13.695 -13.68 -13.328 1 96.88 90 HIS A O 1
ATOM 714 N N . SER A 1 91 ? -12.094 -13.289 -14.797 1 96.94 91 SER A N 1
ATOM 715 C CA . SER A 1 91 ? -12.703 -12.141 -15.445 1 96.94 91 SER A CA 1
ATOM 716 C C . SER A 1 91 ? -13.016 -11.031 -14.445 1 96.94 91 SER A C 1
ATOM 718 O O . SER A 1 91 ? -14.062 -10.391 -14.523 1 96.94 91 SER A O 1
ATOM 720 N N . LEU A 1 92 ? -12.172 -10.922 -13.438 1 96.5 92 LEU A N 1
ATOM 721 C CA . LEU A 1 92 ? -12.336 -9.797 -12.523 1 96.5 92 LEU A CA 1
ATOM 722 C C . LEU A 1 92 ? -12.047 -8.477 -13.242 1 96.5 92 LEU A C 1
ATOM 724 O O . LEU A 1 92 ? -11.094 -8.383 -14.016 1 96.5 92 LEU A O 1
ATOM 728 N N . PRO A 1 93 ? -12.828 -7.441 -12.938 1 96.69 93 PRO A N 1
ATOM 729 C CA . PRO A 1 93 ? -12.828 -6.227 -13.758 1 96.69 93 PRO A CA 1
ATOM 730 C C . PRO A 1 93 ? -11.852 -5.168 -13.242 1 96.69 93 PRO A C 1
ATOM 732 O O . PRO A 1 93 ? -12.188 -3.98 -13.211 1 96.69 93 PRO A O 1
ATOM 735 N N . TYR A 1 94 ? -10.727 -5.422 -12.828 1 97.19 94 TYR A N 1
ATOM 736 C CA . TYR A 1 94 ? -9.82 -4.438 -12.242 1 97.19 94 TYR A CA 1
ATOM 737 C C . TYR A 1 94 ? -8.844 -3.908 -13.289 1 97.19 94 TYR A C 1
ATOM 739 O O . TYR A 1 94 ? -8.289 -4.68 -14.078 1 97.19 94 TYR A O 1
ATOM 747 N N . SER A 1 95 ? -8.719 -2.623 -13.297 1 97.12 95 SER A N 1
ATOM 748 C CA . SER A 1 95 ? -7.75 -1.975 -14.18 1 97.12 95 SER A CA 1
ATOM 749 C C . SER A 1 95 ? -6.332 -2.104 -13.633 1 97.12 95 SER A C 1
ATOM 751 O O . SER A 1 95 ? -6.141 -2.471 -12.469 1 97.12 95 SER A O 1
ATOM 753 N N . LEU A 1 96 ? -5.344 -1.802 -14.469 1 97.38 96 LEU A N 1
ATOM 754 C CA . LEU A 1 96 ? -3.955 -1.797 -14.023 1 97.38 96 LEU A CA 1
ATOM 755 C C . LEU A 1 96 ? -3.746 -0.782 -12.906 1 97.38 96 LEU A C 1
ATOM 757 O O . LEU A 1 96 ? -2.932 -1.003 -12 1 97.38 96 LEU A O 1
ATOM 761 N N . ARG A 1 97 ? -4.504 0.351 -13 1 94.62 97 ARG A N 1
ATOM 762 C CA . ARG A 1 97 ? -4.422 1.364 -11.953 1 94.62 97 ARG A CA 1
ATOM 763 C C . ARG A 1 97 ? -4.914 0.815 -10.617 1 94.62 97 ARG A C 1
ATOM 765 O O . ARG A 1 97 ? -4.316 1.08 -9.57 1 94.62 97 ARG A O 1
ATOM 772 N N . GLU A 1 98 ? -5.973 0.104 -10.703 1 96.31 98 GLU A N 1
ATOM 773 C CA . GLU A 1 98 ? -6.504 -0.507 -9.492 1 96.31 98 GLU A CA 1
ATOM 774 C C . GLU A 1 98 ? -5.543 -1.549 -8.93 1 96.31 98 GLU A C 1
ATOM 776 O O . GLU A 1 98 ? -5.312 -1.603 -7.723 1 96.31 98 GLU A O 1
ATOM 781 N N . TRP A 1 99 ? -4.918 -2.32 -9.805 1 97.88 99 TRP A N 1
ATOM 782 C CA . TRP A 1 99 ? -3.953 -3.314 -9.344 1 97.88 99 TRP A CA 1
ATOM 783 C C . TRP A 1 99 ? -2.729 -2.645 -8.734 1 97.88 99 TRP A C 1
ATOM 785 O O . TRP A 1 99 ? -2.158 -3.145 -7.762 1 97.88 99 TRP A O 1
ATOM 795 N N . ALA A 1 100 ? -2.344 -1.521 -9.305 1 97.5 100 ALA A N 1
ATOM 796 C CA . ALA A 1 100 ? -1.25 -0.779 -8.68 1 97.5 100 ALA A CA 1
ATOM 797 C C . ALA A 1 100 ? -1.609 -0.361 -7.262 1 97.5 100 ALA A C 1
ATOM 799 O O . ALA A 1 100 ? -0.793 -0.487 -6.344 1 97.5 100 ALA A O 1
ATOM 800 N N . ALA A 1 101 ? -2.803 0.064 -7.074 1 95.75 101 ALA A N 1
ATOM 801 C CA . ALA A 1 101 ? -3.281 0.47 -5.758 1 95.75 101 ALA A CA 1
ATOM 802 C C . ALA A 1 101 ? -3.365 -0.725 -4.812 1 95.75 101 ALA A C 1
ATOM 804 O O . ALA A 1 101 ? -2.926 -0.647 -3.662 1 95.75 101 ALA A O 1
ATOM 805 N N . PHE A 1 102 ? -3.836 -1.891 -5.316 1 97.25 102 PHE A N 1
ATOM 806 C CA . PHE A 1 102 ? -3.959 -3.096 -4.504 1 97.25 102 PHE A CA 1
ATOM 807 C C . PHE A 1 102 ? -2.596 -3.557 -4.008 1 97.25 102 PHE A C 1
ATOM 809 O O . PHE A 1 102 ? -2.48 -4.098 -2.906 1 97.25 102 PHE A O 1
ATOM 816 N N . GLY A 1 103 ? -1.602 -3.299 -4.84 1 97.56 103 GLY A N 1
ATOM 817 C CA . GLY A 1 103 ? -0.253 -3.752 -4.535 1 9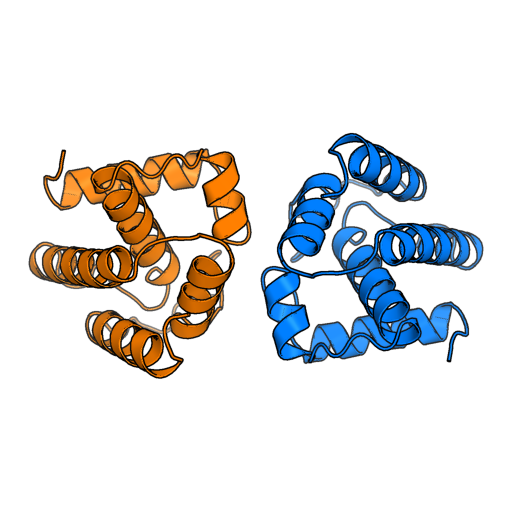7.56 103 GLY A CA 1
ATOM 818 C C . GLY A 1 103 ? 0.589 -2.695 -3.844 1 97.56 103 GLY A C 1
ATOM 819 O O . GLY A 1 103 ? 1.815 -2.688 -3.977 1 97.56 103 GLY A O 1
ATOM 820 N N . CYS A 1 104 ? 0.015 -1.667 -3.291 1 96.44 104 CYS A N 1
ATOM 821 C CA . CYS A 1 104 ? 0.668 -0.633 -2.496 1 96.44 104 CYS A CA 1
ATOM 822 C C . CYS A 1 104 ? 1.568 0.236 -3.367 1 96.44 104 CYS A C 1
ATOM 824 O O . CYS A 1 104 ? 2.559 0.79 -2.885 1 96.44 104 CYS A O 1
ATOM 826 N N . TYR A 1 105 ? 1.326 0.219 -4.621 1 94.81 105 TYR A N 1
ATOM 827 C CA . TYR A 1 105 ? 2.092 1.013 -5.578 1 94.81 105 TYR A CA 1
ATOM 828 C C . TYR A 1 105 ? 3.555 0.59 -5.586 1 94.81 105 TYR A C 1
ATOM 830 O O . TYR A 1 105 ? 4.438 1.396 -5.891 1 94.81 105 TYR A O 1
ATOM 838 N N . PHE A 1 106 ? 3.764 -0.639 -5.215 1 95.25 106 PHE A N 1
ATOM 839 C CA . PHE A 1 106 ? 5.117 -1.173 -5.305 1 95.25 106 PHE A CA 1
ATOM 840 C C . PHE A 1 106 ? 5.574 -1.247 -6.754 1 95.25 106 PHE A C 1
ATOM 842 O O . PHE A 1 106 ? 6.77 -1.135 -7.043 1 95.25 106 PHE A O 1
ATOM 849 N N . TYR A 1 107 ? 4.574 -1.423 -7.562 1 96 107 TYR A N 1
ATOM 850 C CA . TYR A 1 107 ? 4.848 -1.589 -8.984 1 96 107 TYR A CA 1
ATOM 851 C C . TYR A 1 107 ? 4.004 -0.63 -9.82 1 96 107 TYR A C 1
ATOM 853 O O . TYR A 1 107 ? 2.816 -0.439 -9.539 1 96 107 TYR A O 1
ATOM 861 N N . SER A 1 108 ? 4.699 -0.031 -10.836 1 95.38 108 SER A N 1
ATOM 862 C CA . SER A 1 108 ? 3.979 0.819 -11.773 1 95.38 108 SER A CA 1
ATOM 863 C C . SER A 1 108 ? 3.096 -0.007 -12.703 1 95.38 108 SER A C 1
ATOM 865 O O . SER A 1 108 ? 3.217 -1.233 -12.758 1 95.38 108 SER A O 1
ATOM 867 N N . ARG A 1 109 ? 2.244 0.686 -13.406 1 97.38 109 ARG A N 1
ATOM 868 C CA . ARG A 1 109 ? 1.388 0.013 -14.383 1 97.38 109 ARG A CA 1
ATOM 869 C C . ARG A 1 109 ? 2.219 -0.756 -15.406 1 97.38 109 ARG A C 1
ATOM 871 O O . ARG A 1 109 ? 1.866 -1.876 -15.781 1 97.38 109 ARG A O 1
ATOM 878 N N . GLU A 1 110 ? 3.275 -0.159 -15.82 1 97.5 110 GLU A N 1
ATOM 879 C CA . GLU A 1 110 ? 4.145 -0.795 -16.812 1 97.5 110 GLU A CA 1
ATOM 880 C C . GLU A 1 110 ? 4.805 -2.047 -16.234 1 97.5 110 GLU A C 1
ATOM 882 O O . GLU A 1 110 ? 4.902 -3.068 -16.922 1 97.5 110 GLU A O 1
ATOM 887 N N . GLU A 1 111 ? 5.211 -1.925 -15.008 1 97.38 111 GLU A N 1
ATOM 888 C CA . GLU A 1 111 ? 5.836 -3.072 -14.359 1 97.38 111 GLU A CA 1
ATOM 889 C C . GLU A 1 111 ? 4.84 -4.215 -14.18 1 97.38 111 GLU A C 1
ATOM 891 O O . GLU A 1 111 ? 5.188 -5.383 -14.367 1 97.38 111 GLU A O 1
ATOM 896 N N . ILE A 1 112 ? 3.645 -3.9 -13.859 1 98.44 112 ILE A N 1
ATOM 897 C CA . ILE A 1 112 ? 2.598 -4.898 -13.68 1 98.44 112 ILE A CA 1
ATOM 898 C C . ILE A 1 112 ? 2.334 -5.609 -15.008 1 98.44 112 ILE A C 1
ATOM 900 O O . ILE A 1 112 ? 2.273 -6.84 -15.055 1 98.44 112 ILE A O 1
ATOM 904 N N . LYS A 1 113 ? 2.213 -4.793 -16.031 1 97.94 113 LYS A N 1
ATOM 905 C CA . LYS A 1 113 ? 2.018 -5.387 -17.344 1 97.94 113 LYS A CA 1
ATOM 906 C C . LYS A 1 113 ? 3.162 -6.336 -17.703 1 97.94 113 LYS A C 1
ATOM 908 O O . LYS A 1 113 ? 2.93 -7.465 -18.125 1 97.94 113 LYS A O 1
ATOM 913 N N . PHE A 1 114 ? 4.293 -5.891 -17.438 1 97.69 114 PHE A N 1
ATOM 914 C CA . PHE A 1 114 ? 5.492 -6.645 -17.797 1 97.69 114 PHE A CA 1
ATOM 915 C C . PHE A 1 114 ? 5.57 -7.941 -17 1 97.69 114 PHE A C 1
ATOM 917 O O . PHE A 1 114 ? 5.793 -9.016 -17.562 1 97.69 114 PHE A O 1
ATOM 924 N N . MET A 1 115 ? 5.379 -7.855 -15.711 1 97.25 115 MET A N 1
ATOM 925 C CA . MET A 1 115 ? 5.539 -9.039 -14.867 1 97.25 115 MET A CA 1
ATOM 926 C C . MET A 1 115 ? 4.445 -10.062 -15.156 1 97.25 115 MET A C 1
ATOM 928 O O . MET A 1 115 ? 4.695 -11.266 -15.117 1 97.25 115 MET A O 1
ATOM 932 N N . THR A 1 116 ? 3.262 -9.602 -15.492 1 98.25 116 THR A N 1
ATOM 933 C CA . THR A 1 116 ? 2.184 -10.531 -15.82 1 98.25 116 THR A CA 1
ATOM 934 C C . THR A 1 116 ? 2.438 -11.195 -17.172 1 98.25 116 THR A C 1
ATOM 936 O O . THR A 1 116 ? 2.209 -12.398 -17.328 1 98.25 116 THR A O 1
ATOM 939 N N . GLU A 1 117 ? 2.941 -10.469 -18.094 1 97.62 117 GLU A N 1
ATOM 940 C CA . GLU A 1 117 ? 3.291 -11.031 -19.391 1 97.62 117 GLU A CA 1
ATOM 941 C C . GLU A 1 117 ? 4.406 -12.07 -19.266 1 97.62 117 GLU A C 1
ATOM 943 O O . GLU A 1 117 ? 4.336 -13.141 -19.859 1 97.62 117 GLU A O 1
ATOM 948 N N . GLN A 1 118 ? 5.395 -11.719 -18.547 1 96.81 118 GLN A N 1
ATOM 949 C CA . GLN A 1 118 ? 6.508 -12.633 -18.328 1 96.81 118 GLN A CA 1
ATOM 950 C C . GLN A 1 118 ? 6.031 -13.93 -17.672 1 96.81 118 GLN A C 1
ATOM 952 O O . GLN A 1 118 ? 6.473 -15.016 -18.047 1 96.81 118 GLN A O 1
ATOM 957 N N . LEU A 1 119 ? 5.164 -13.789 -16.734 1 97.56 119 LEU A N 1
ATOM 958 C CA . LEU A 1 119 ? 4.652 -14.961 -16.047 1 97.56 119 LEU A CA 1
ATOM 959 C C . LEU A 1 119 ? 3.842 -15.844 -17 1 97.56 119 LEU A C 1
ATOM 961 O O . LEU A 1 119 ? 4.004 -17.062 -17.016 1 97.56 119 LEU A O 1
ATOM 965 N N . ARG A 1 120 ? 3 -15.172 -17.766 1 97.19 120 ARG A N 1
ATOM 966 C CA . ARG A 1 120 ? 2.203 -15.906 -18.75 1 97.19 120 ARG A CA 1
ATOM 967 C C . ARG A 1 120 ? 3.098 -16.656 -19.734 1 97.19 120 ARG A C 1
ATOM 969 O O . ARG A 1 120 ? 2.84 -17.812 -20.047 1 97.19 120 ARG A O 1
ATOM 976 N N . ALA A 1 121 ? 4.062 -15.977 -20.188 1 95.81 121 ALA A N 1
ATOM 977 C CA . ALA A 1 121 ? 4.992 -16.578 -21.141 1 95.81 121 ALA A CA 1
ATOM 978 C C . ALA A 1 121 ? 5.742 -17.75 -20.516 1 95.81 121 ALA A C 1
ATOM 980 O O . ALA A 1 121 ? 5.906 -18.797 -21.141 1 95.81 121 ALA A O 1
ATOM 981 N N . GLY A 1 122 ? 6.164 -17.516 -19.297 1 93.88 122 GLY A N 1
ATOM 982 C CA . GLY A 1 122 ? 6.906 -18.562 -18.609 1 93.88 122 GLY A CA 1
ATOM 983 C C . GLY A 1 122 ? 6.078 -19.797 -18.328 1 93.88 122 GLY A C 1
ATOM 984 O O . GLY A 1 122 ? 6.605 -20.922 -18.312 1 93.88 122 GLY A O 1
ATOM 985 N N . LEU A 1 123 ? 4.82 -19.609 -18.078 1 95.06 123 LEU A N 1
ATOM 986 C CA . LEU A 1 123 ? 3.939 -20.734 -17.75 1 95.06 123 LEU A CA 1
ATOM 987 C C . LEU A 1 123 ? 3.223 -21.25 -18.984 1 95.06 123 LEU A C 1
ATOM 989 O O . LEU A 1 123 ? 2.521 -22.266 -18.922 1 95.06 123 LEU A O 1
ATOM 993 N N . HIS A 1 124 ? 3.428 -20.578 -20.047 1 90.94 124 HIS A N 1
ATOM 994 C CA . HIS A 1 124 ? 2.73 -20.906 -21.281 1 90.94 124 HIS A CA 1
ATOM 995 C C . HIS A 1 124 ? 1.219 -20.828 -21.094 1 90.94 124 HIS A C 1
ATOM 997 O O . HIS A 1 124 ? 0.498 -21.766 -21.453 1 90.94 124 HIS A O 1
ATOM 1003 N N . VAL A 1 125 ? 0.892 -19.891 -20.359 1 86.62 125 VAL A N 1
ATOM 1004 C CA . VAL A 1 125 ? -0.524 -19.594 -20.156 1 86.62 125 VAL A CA 1
ATOM 1005 C C . VAL A 1 125 ? -0.945 -18.453 -21.078 1 86.62 125 VAL A C 1
ATOM 1007 O O . VAL A 1 125 ? -0.146 -17.562 -21.375 1 86.62 125 VAL A O 1
ATOM 1010 N N . ASP A 1 126 ? -2.141 -18.609 -21.672 1 69.62 126 ASP A N 1
ATOM 1011 C CA . ASP A 1 126 ? -2.67 -17.578 -22.562 1 69.62 126 ASP A CA 1
ATOM 1012 C C . ASP A 1 126 ? -3.371 -16.469 -21.75 1 69.62 126 ASP A C 1
ATOM 1014 O O . ASP A 1 126 ? -3.906 -16.734 -20.672 1 69.62 126 ASP A O 1
ATOM 1018 N N . MET B 1 1 ? -19 7.266 -0.611 1 47.22 1 MET B N 1
ATOM 1019 C CA . MET B 1 1 ? -17.547 7.293 -0.806 1 47.22 1 MET B CA 1
ATOM 1020 C C . MET B 1 1 ? -17.094 8.641 -1.351 1 47.22 1 MET B C 1
ATOM 1022 O O . MET B 1 1 ? -17.781 9.242 -2.189 1 47.22 1 MET B O 1
ATOM 1026 N N . PRO B 1 2 ? -16.297 9.336 -0.468 1 55.38 2 PRO B N 1
ATOM 1027 C CA . PRO B 1 2 ? -15.984 10.68 -0.954 1 55.38 2 PRO B CA 1
ATOM 1028 C C . PRO B 1 2 ? -15.641 10.703 -2.441 1 55.38 2 PRO B C 1
ATOM 1030 O O . PRO B 1 2 ? -15.078 9.734 -2.965 1 55.38 2 PRO B O 1
ATOM 1033 N N . THR B 1 3 ? -16.172 11.594 -3.148 1 68.88 3 THR B N 1
ATOM 1034 C CA . THR B 1 3 ? -16 11.789 -4.582 1 68.88 3 THR B CA 1
ATOM 1035 C C . THR B 1 3 ? -14.562 12.195 -4.91 1 68.88 3 THR B C 1
ATOM 1037 O O . THR B 1 3 ? -13.836 12.664 -4.035 1 68.88 3 THR B O 1
ATOM 1040 N N . ASN B 1 4 ? -14.117 11.852 -6.078 1 78.44 4 ASN B N 1
ATOM 1041 C CA . ASN B 1 4 ? -12.812 12.195 -6.637 1 78.44 4 ASN B CA 1
ATOM 1042 C C . ASN B 1 4 ? -12.508 13.68 -6.473 1 78.44 4 ASN B C 1
ATOM 1044 O O . ASN B 1 4 ? -11.359 14.055 -6.219 1 78.44 4 ASN B O 1
ATOM 1048 N N . ASN B 1 5 ? -13.57 14.422 -6.281 1 90 5 ASN B N 1
ATOM 1049 C CA . ASN B 1 5 ? -13.352 15.867 -6.203 1 90 5 ASN B CA 1
ATOM 1050 C C . ASN B 1 5 ? -12.875 16.281 -4.816 1 90 5 ASN B C 1
ATOM 1052 O O . ASN B 1 5 ? -12.055 17.203 -4.691 1 90 5 ASN B O 1
ATOM 1056 N N . PHE B 1 6 ? -13.367 15.648 -3.82 1 94.31 6 PHE B N 1
ATOM 1057 C CA . PHE B 1 6 ? -12.969 15.969 -2.453 1 94.31 6 PHE B CA 1
ATOM 1058 C C . PHE B 1 6 ? -11.469 15.781 -2.264 1 94.31 6 PHE B C 1
ATOM 1060 O O . PHE B 1 6 ? -10.789 16.672 -1.759 1 94.31 6 PHE B O 1
ATOM 1067 N N . PHE B 1 7 ? -10.977 14.734 -2.777 1 95.69 7 PHE B N 1
ATOM 1068 C CA . PHE B 1 7 ? -9.57 14.414 -2.525 1 95.69 7 PHE B CA 1
ATOM 1069 C C . PHE B 1 7 ? -8.664 15.219 -3.447 1 95.69 7 PHE B C 1
ATOM 1071 O O . PHE B 1 7 ? -7.527 15.531 -3.088 1 95.69 7 PHE B O 1
ATOM 1078 N N . GLU B 1 8 ? -9.164 15.531 -4.582 1 95.38 8 GLU B N 1
ATOM 1079 C CA . GLU B 1 8 ? -8.43 16.438 -5.445 1 95.38 8 GLU B CA 1
ATOM 1080 C C . GLU B 1 8 ? -8.234 17.797 -4.773 1 95.38 8 GLU B C 1
ATOM 1082 O O . GLU B 1 8 ? -7.145 18.375 -4.82 1 95.38 8 GLU B O 1
ATOM 1087 N N . ASP B 1 9 ? -9.312 18.25 -4.168 1 95.69 9 ASP B N 1
ATOM 1088 C CA . ASP B 1 9 ? -9.273 19.531 -3.496 1 95.69 9 ASP B CA 1
ATOM 1089 C C . ASP B 1 9 ? -8.336 19.5 -2.291 1 95.69 9 ASP B C 1
ATOM 1091 O O . ASP B 1 9 ? -7.516 20.406 -2.111 1 95.69 9 ASP B O 1
ATOM 1095 N N . ILE B 1 10 ? -8.453 18.484 -1.54 1 97.06 10 ILE B N 1
ATOM 1096 C CA . ILE B 1 10 ? -7.652 18.375 -0.328 1 97.06 10 ILE B CA 1
ATOM 1097 C C . ILE B 1 10 ? -6.176 18.25 -0.699 1 97.06 10 ILE B C 1
ATOM 1099 O O . ILE B 1 10 ? -5.32 18.891 -0.077 1 97.06 10 ILE B O 1
ATOM 1103 N N . SER B 1 11 ? -5.922 17.453 -1.688 1 97.06 11 SER B N 1
ATOM 1104 C CA . SER B 1 11 ? -4.547 17.281 -2.135 1 97.06 11 SER B CA 1
ATOM 1105 C C . SER B 1 11 ? -3.959 18.594 -2.645 1 97.06 11 SER B C 1
ATOM 1107 O O . SER B 1 11 ? -2.816 18.922 -2.33 1 97.06 11 SER B O 1
ATOM 1109 N N . SER B 1 12 ? -4.75 19.25 -3.398 1 96.5 12 SER B N 1
ATOM 1110 C CA . SER B 1 12 ? -4.301 20.531 -3.938 1 96.5 12 SER B CA 1
ATOM 1111 C C . SER B 1 12 ? -3.996 21.531 -2.82 1 96.5 12 SER B C 1
ATOM 1113 O O . SER B 1 12 ? -2.994 22.25 -2.875 1 96.5 12 SER B O 1
ATOM 1115 N N . GLU B 1 13 ? -4.848 21.594 -1.871 1 96.69 13 GLU B N 1
ATOM 1116 C CA . GLU B 1 13 ? -4.676 22.484 -0.729 1 96.69 13 GLU B CA 1
ATOM 1117 C C . GLU B 1 13 ? -3.379 22.188 0.016 1 96.69 13 GLU B C 1
ATOM 1119 O O . GLU B 1 13 ? -2.643 23.094 0.389 1 96.69 13 GLU B O 1
ATOM 1124 N N . ILE B 1 14 ? -3.102 20.906 0.198 1 97.81 14 ILE B N 1
ATOM 1125 C CA . ILE B 1 14 ? -1.923 20.5 0.951 1 97.81 14 ILE B CA 1
ATOM 1126 C C . ILE B 1 14 ? -0.664 20.781 0.135 1 97.81 14 ILE B C 1
ATOM 1128 O O . ILE B 1 14 ? 0.33 21.281 0.67 1 97.81 14 ILE B O 1
ATOM 1132 N N . LEU B 1 15 ? -0.734 20.516 -1.159 1 96.44 15 LEU B N 1
ATOM 1133 C CA . LEU B 1 15 ? 0.436 20.656 -2.02 1 96.44 15 LEU B CA 1
ATOM 1134 C C . LEU B 1 15 ? 0.825 22.125 -2.184 1 96.44 15 LEU B C 1
ATOM 1136 O O . LEU B 1 15 ? 1.997 22.438 -2.402 1 96.44 15 LEU B O 1
ATOM 1140 N N . LYS B 1 16 ? -0.165 22.969 -1.989 1 95.38 16 LYS B N 1
ATOM 1141 C CA . LYS B 1 16 ? 0.126 24.391 -2.049 1 95.38 16 LYS B CA 1
ATOM 1142 C C . LYS B 1 16 ? 1.002 24.828 -0.877 1 95.38 16 LYS B C 1
ATOM 1144 O O . LYS B 1 16 ? 1.646 25.875 -0.931 1 95.38 16 LYS B O 1
ATOM 1149 N N . LEU B 1 17 ? 0.998 24.047 0.173 1 96 17 LEU B N 1
ATOM 1150 C CA . LEU B 1 17 ? 1.772 24.359 1.368 1 96 17 LE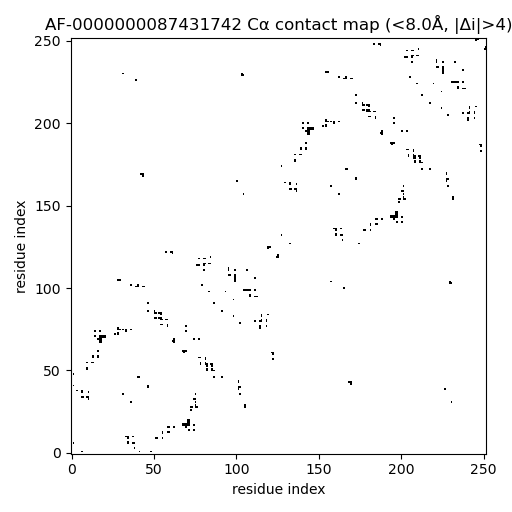U B CA 1
ATOM 1151 C C . LEU B 1 17 ? 3.232 23.953 1.191 1 96 17 LEU B C 1
ATOM 1153 O O . LEU B 1 17 ? 4.09 24.359 1.979 1 96 17 LEU B O 1
ATOM 1157 N N . CYS B 1 18 ? 3.51 23.188 0.128 1 94.56 18 CYS B N 1
ATOM 1158 C CA . CYS B 1 18 ? 4.844 22.625 -0.068 1 94.56 18 CYS B CA 1
ATOM 1159 C C . CYS B 1 18 ? 5.77 23.656 -0.723 1 94.56 18 CYS B C 1
ATOM 1161 O O . CYS B 1 18 ? 5.355 24.375 -1.627 1 94.56 18 CYS B O 1
ATOM 1163 N N . VAL B 1 19 ? 6.879 23.766 -0.188 1 89.38 19 VAL B N 1
ATOM 1164 C CA . VAL B 1 19 ? 7.902 24.594 -0.813 1 89.38 19 VAL B CA 1
ATOM 1165 C C . VAL B 1 19 ? 8.664 23.781 -1.858 1 89.38 19 VAL B C 1
ATOM 1167 O O . VAL B 1 19 ? 8.773 22.562 -1.74 1 89.38 19 VAL B O 1
ATOM 1170 N N . SER B 1 20 ? 8.953 24.375 -3.027 1 72.94 20 SER B N 1
ATOM 1171 C CA . SER B 1 20 ? 9.625 23.703 -4.133 1 72.94 20 SER B CA 1
ATOM 1172 C C . SER B 1 20 ? 11.078 23.391 -3.795 1 72.94 20 SER B C 1
ATOM 1174 O O . SER B 1 20 ? 11.906 24.297 -3.705 1 72.94 20 SER B O 1
ATOM 1176 N N . PRO B 1 21 ? 11.297 22.391 -3.129 1 58.88 21 PRO B N 1
ATOM 1177 C CA . PRO B 1 21 ? 12.719 22.203 -2.85 1 58.88 21 PRO B CA 1
ATOM 1178 C C . PRO B 1 21 ? 13.539 21.906 -4.105 1 58.88 21 PRO B C 1
ATOM 1180 O O . PRO B 1 21 ? 12.977 21.547 -5.141 1 58.88 21 PRO B O 1
ATOM 1183 N N . HIS B 1 22 ? 14.852 22.25 -4.023 1 54.16 22 HIS B N 1
ATOM 1184 C CA . HIS B 1 22 ? 15.852 21.812 -4.996 1 54.16 22 HIS B CA 1
ATOM 1185 C C . HIS B 1 22 ? 15.734 20.312 -5.27 1 54.16 22 HIS B C 1
ATOM 1187 O O . HIS B 1 22 ? 15.328 19.547 -4.395 1 54.16 22 HIS B O 1
ATOM 1193 N N . ARG B 1 23 ? 15.391 19.938 -6.469 1 49.38 23 ARG B N 1
ATOM 1194 C CA . ARG B 1 23 ? 15.211 18.562 -6.906 1 49.38 23 ARG B CA 1
ATOM 1195 C C . ARG B 1 23 ? 16.109 17.609 -6.109 1 49.38 23 ARG B C 1
ATOM 1197 O O . ARG B 1 23 ? 17.328 17.75 -6.137 1 49.38 23 ARG B O 1
ATOM 1204 N N . LYS B 1 24 ? 15.898 17.281 -4.973 1 53.53 24 LYS B N 1
ATOM 1205 C CA . LYS B 1 24 ? 16.953 16.469 -4.371 1 53.53 24 LYS B CA 1
ATOM 1206 C C . LYS B 1 24 ? 16.828 15.016 -4.805 1 53.53 24 LYS B C 1
ATOM 1208 O O . LYS B 1 24 ? 15.734 14.547 -5.148 1 53.53 24 LYS B O 1
ATOM 1213 N N . PRO B 1 25 ? 17.703 14.164 -4.672 1 53.34 25 PRO B N 1
ATOM 1214 C CA . PRO B 1 25 ? 18.031 12.773 -4.977 1 53.34 25 PRO B CA 1
ATOM 1215 C C . PRO B 1 25 ? 16.938 11.797 -4.523 1 53.34 25 PRO B C 1
ATOM 1217 O O . PRO B 1 25 ? 16.172 12.109 -3.602 1 53.34 25 PRO B O 1
ATOM 1220 N N . ARG B 1 26 ? 16.75 10.766 -5.16 1 52.09 26 ARG B N 1
ATOM 1221 C CA . ARG B 1 26 ? 15.891 9.609 -4.941 1 52.09 26 ARG B CA 1
ATOM 1222 C C . ARG B 1 26 ? 15.797 9.266 -3.457 1 52.09 26 ARG B C 1
ATOM 1224 O O . ARG B 1 26 ? 16.797 8.867 -2.844 1 52.09 26 ARG B O 1
ATOM 1231 N N . SER B 1 27 ? 14.922 9.969 -2.65 1 58.84 27 SER B N 1
ATOM 1232 C CA . SER B 1 27 ? 14.797 9.68 -1.226 1 58.84 27 SER B CA 1
ATOM 1233 C C . SER B 1 27 ? 14.016 8.391 -0.988 1 58.84 27 SER B C 1
ATOM 1235 O O . SER B 1 27 ? 13.43 7.832 -1.919 1 58.84 27 SER B O 1
ATOM 1237 N N . LYS B 1 28 ? 14.188 7.746 0.043 1 74.25 28 LYS B N 1
ATOM 1238 C CA . LYS B 1 28 ? 13.5 6.586 0.601 1 74.25 28 LYS B CA 1
ATOM 1239 C C . LYS B 1 28 ? 12 6.852 0.733 1 74.25 28 LYS B C 1
ATOM 1241 O O . LYS B 1 28 ? 11.234 5.945 1.065 1 74.25 28 LYS B O 1
ATOM 1246 N N . GLU B 1 29 ? 11.57 8.031 0.231 1 85.75 29 GLU B N 1
ATOM 1247 C CA . GLU B 1 29 ? 10.164 8.406 0.347 1 85.75 29 GLU B CA 1
ATOM 1248 C C . GLU B 1 29 ? 9.352 7.867 -0.829 1 85.75 29 GLU B C 1
ATOM 1250 O O . GLU B 1 29 ? 9.852 7.809 -1.956 1 85.75 29 GLU B O 1
ATOM 1255 N N . PRO B 1 30 ? 8.094 7.605 -0.418 1 89.94 30 PRO B N 1
ATOM 1256 C CA . PRO B 1 30 ? 7.297 7.008 -1.488 1 89.94 30 PRO B CA 1
ATOM 1257 C C . PRO B 1 30 ? 7.016 7.977 -2.633 1 89.94 30 PRO B C 1
ATOM 1259 O O . PRO B 1 30 ? 6.875 9.18 -2.402 1 89.94 30 PRO B O 1
ATOM 1262 N N . ASP B 1 31 ? 7.027 7.383 -3.814 1 87.88 31 ASP B N 1
ATOM 1263 C CA . ASP B 1 31 ? 6.703 8.133 -5.023 1 87.88 31 ASP B CA 1
ATOM 1264 C C . ASP B 1 31 ? 5.27 7.859 -5.473 1 87.88 31 ASP B C 1
ATOM 1266 O O . ASP B 1 31 ? 5.047 7.102 -6.418 1 87.88 31 ASP B O 1
ATOM 1270 N N . ILE B 1 32 ? 4.293 8.453 -4.898 1 94.31 32 ILE B N 1
ATOM 1271 C CA . ILE B 1 32 ? 2.863 8.32 -5.156 1 94.31 32 ILE B CA 1
ATOM 1272 C C . ILE B 1 32 ? 2.205 9.703 -5.133 1 94.31 32 ILE B C 1
ATOM 1274 O O . ILE B 1 32 ? 2.646 10.594 -4.402 1 94.31 32 ILE B O 1
ATOM 1278 N N . HIS B 1 33 ? 1.254 9.836 -5.984 1 94.19 33 HIS B N 1
ATOM 1279 C CA . HIS B 1 33 ? 0.498 11.078 -5.918 1 94.19 33 HIS B CA 1
ATOM 1280 C C . HIS B 1 33 ? -0.275 11.188 -4.609 1 94.19 33 HIS B C 1
ATOM 1282 O O . HIS B 1 33 ? -0.856 10.203 -4.141 1 94.19 33 HIS B O 1
ATOM 1288 N N . LEU B 1 34 ? -0.241 12.383 -4.082 1 96.94 34 LEU B N 1
ATOM 1289 C CA . LEU B 1 34 ? -0.91 12.578 -2.801 1 96.94 34 LEU B CA 1
ATOM 1290 C C . LEU B 1 34 ? -2.393 12.234 -2.902 1 96.94 34 LEU B C 1
ATOM 1292 O O . LEU B 1 34 ? -2.953 11.609 -2 1 96.94 34 LEU B O 1
ATOM 1296 N N . GLN B 1 35 ? -2.996 12.664 -3.982 1 96.81 35 GLN B N 1
ATOM 1297 C CA . GLN B 1 35 ? -4.414 12.375 -4.164 1 96.81 35 GLN B CA 1
ATOM 1298 C C . GLN B 1 35 ? -4.676 10.875 -4.164 1 96.81 35 GLN B C 1
ATOM 1300 O O . GLN B 1 35 ? -5.617 10.398 -3.523 1 96.81 35 GLN B O 1
ATOM 1305 N N . ASP B 1 36 ? -3.857 10.133 -4.863 1 94.81 36 ASP B N 1
ATOM 1306 C CA . ASP B 1 36 ? -4.004 8.68 -4.906 1 94.81 36 ASP B CA 1
ATOM 1307 C C . ASP B 1 36 ? -3.82 8.062 -3.521 1 94.81 36 ASP B C 1
ATOM 1309 O O . ASP B 1 36 ? -4.539 7.137 -3.146 1 94.81 36 ASP B O 1
ATOM 1313 N N . PHE B 1 37 ? -2.881 8.594 -2.842 1 96.69 37 PHE B N 1
ATOM 1314 C CA . PHE B 1 37 ? -2.59 8.102 -1.499 1 96.69 37 PHE B CA 1
ATOM 1315 C C . PHE B 1 37 ? -3.787 8.305 -0.577 1 96.69 37 PHE B C 1
ATOM 1317 O O . PHE B 1 37 ? -4.195 7.387 0.134 1 96.69 37 PHE B O 1
ATOM 1324 N N . LEU B 1 38 ? -4.363 9.469 -0.621 1 97.44 38 LEU B N 1
ATOM 1325 C CA . LEU B 1 38 ? -5.504 9.781 0.232 1 97.44 38 LEU B CA 1
ATOM 1326 C C . LEU B 1 38 ? -6.711 8.93 -0.143 1 97.44 38 LEU B C 1
ATOM 1328 O O . LEU B 1 38 ? -7.422 8.43 0.733 1 97.44 38 LEU B O 1
ATOM 1332 N N . MET B 1 39 ? -6.902 8.766 -1.397 1 95 39 MET B N 1
ATOM 1333 C CA . MET B 1 39 ? -8.008 7.941 -1.865 1 95 39 MET B CA 1
ATOM 1334 C C . MET B 1 39 ? -7.824 6.488 -1.447 1 95 39 MET B C 1
ATOM 1336 O O . MET B 1 39 ? -8.789 5.805 -1.111 1 95 39 MET B O 1
ATOM 1340 N N . HIS B 1 40 ? -6.602 6.113 -1.494 1 95.12 40 HIS B N 1
ATOM 13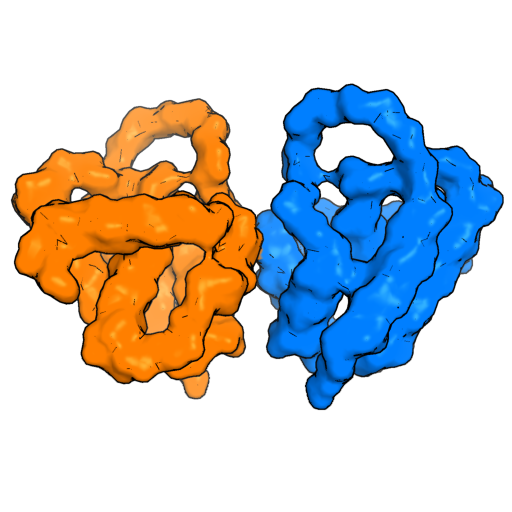41 C CA . HIS B 1 40 ? -6.266 4.758 -1.076 1 95.12 40 HIS B CA 1
ATOM 1342 C C . HIS B 1 40 ? -6.602 4.535 0.395 1 95.12 40 HIS B C 1
ATOM 1344 O O . HIS B 1 40 ? -7.227 3.533 0.749 1 95.12 40 HIS B O 1
ATOM 1350 N N . ILE B 1 41 ? -6.168 5.449 1.252 1 96.88 41 ILE B N 1
ATOM 1351 C CA . ILE B 1 41 ? -6.449 5.336 2.68 1 96.88 41 ILE B CA 1
ATOM 1352 C C . ILE B 1 41 ? -7.957 5.375 2.916 1 96.88 41 ILE B C 1
ATOM 1354 O O . ILE B 1 41 ? -8.484 4.598 3.717 1 96.88 41 ILE B O 1
ATOM 1358 N N . ALA B 1 42 ? -8.648 6.227 2.254 1 95.06 42 ALA B N 1
ATOM 1359 C CA . ALA B 1 42 ? -10.094 6.348 2.398 1 95.06 42 ALA B CA 1
ATOM 1360 C C . ALA B 1 42 ? -10.797 5.043 2.029 1 95.06 42 ALA B C 1
ATOM 1362 O O . ALA B 1 42 ? -11.805 4.676 2.641 1 95.06 42 ALA B O 1
ATOM 1363 N N . ALA B 1 43 ? -10.219 4.371 1.026 1 91 43 ALA B N 1
ATOM 1364 C CA . ALA B 1 43 ? -10.82 3.127 0.55 1 91 43 ALA B CA 1
ATOM 1365 C C . ALA B 1 43 ? -10.602 1.996 1.552 1 91 43 ALA B C 1
ATOM 1367 O O . ALA B 1 43 ? -11.406 1.062 1.623 1 91 43 ALA B O 1
ATOM 1368 N N . LEU B 1 44 ? -9.539 2.129 2.301 1 92.12 44 LEU B N 1
ATOM 1369 C CA . LEU B 1 44 ? -9.156 1.024 3.174 1 92.12 44 LEU B CA 1
ATOM 1370 C C . LEU B 1 44 ? -9.586 1.297 4.613 1 92.12 44 LEU B C 1
ATOM 1372 O O . LEU B 1 44 ? -10.008 0.381 5.324 1 92.12 44 LEU B O 1
ATOM 1376 N N . ALA B 1 45 ? -9.367 2.676 4.82 1 92.06 45 ALA B N 1
ATOM 1377 C CA . ALA B 1 45 ? -9.633 3.045 6.207 1 92.06 45 ALA B CA 1
ATOM 1378 C C . ALA B 1 45 ? -10.977 3.76 6.34 1 92.06 45 ALA B C 1
ATOM 1380 O O . ALA B 1 45 ? -11.398 4.473 5.43 1 92.06 45 ALA B O 1
ATOM 1381 N N . ASN B 1 46 ? -12.016 3.338 6.777 1 91.75 46 ASN B N 1
ATOM 1382 C CA . ASN B 1 46 ? -13.297 3.98 7.043 1 91.75 46 ASN B CA 1
ATOM 1383 C C . ASN B 1 46 ? -13.125 5.238 7.891 1 91.75 46 ASN B C 1
ATOM 1385 O O . ASN B 1 46 ? -13.797 5.398 8.914 1 91.75 46 ASN B O 1
ATOM 1389 N N . VAL B 1 47 ? -12.203 6.055 7.348 1 95.25 47 VAL B N 1
ATOM 1390 C CA . VAL B 1 47 ? -11.922 7.305 8.047 1 95.25 47 VAL B CA 1
ATOM 1391 C C . VAL B 1 47 ? -12.875 8.391 7.555 1 95.25 47 VAL B C 1
ATOM 1393 O O . VAL B 1 47 ? -13.047 8.57 6.348 1 95.25 47 VAL B O 1
ATOM 1396 N N . PRO B 1 48 ? -13.523 9.086 8.453 1 96.19 48 PRO B N 1
ATOM 1397 C CA . PRO B 1 48 ? -14.43 10.156 8.023 1 96.19 48 PRO B CA 1
ATOM 1398 C C . PRO B 1 48 ? -13.711 11.242 7.227 1 96.19 48 PRO B C 1
ATOM 1400 O O . PRO B 1 48 ? -12.523 11.5 7.449 1 96.19 48 PRO B O 1
ATOM 1403 N N . GLU B 1 49 ? -14.484 11.906 6.383 1 96 49 GLU B N 1
ATOM 1404 C CA . GLU B 1 49 ? -13.938 12.969 5.547 1 96 49 GLU B CA 1
ATOM 1405 C C . GLU B 1 49 ? -13.383 14.109 6.395 1 96 49 GLU B C 1
ATOM 1407 O O . GLU B 1 49 ? -12.43 14.781 5.992 1 96 49 GLU B O 1
ATOM 1412 N N . SER B 1 50 ? -13.984 14.273 7.574 1 97.62 50 SER B N 1
ATOM 1413 C CA . SER B 1 50 ? -13.523 15.336 8.453 1 97.62 50 SER B CA 1
ATOM 1414 C C . SER B 1 50 ? -12.07 15.117 8.875 1 97.62 50 SER B C 1
ATOM 1416 O O . SER B 1 50 ? -11.336 16.078 9.102 1 97.62 50 SER B O 1
ATOM 1418 N N . CYS B 1 51 ? -11.633 13.93 8.914 1 98.31 51 CYS B N 1
ATOM 1419 C CA . CYS B 1 51 ? -10.25 13.648 9.297 1 98.31 51 CYS B CA 1
ATOM 1420 C C . CYS B 1 51 ? -9.281 14.164 8.242 1 98.31 51 CYS B C 1
ATOM 1422 O O . CYS B 1 51 ? -8.188 14.641 8.57 1 98.31 51 CYS B O 1
ATOM 1424 N N . PHE B 1 52 ? -9.727 14.109 7.012 1 98.19 52 PHE B N 1
ATOM 1425 C CA . PHE B 1 52 ? -8.867 14.602 5.938 1 98.19 52 PHE B CA 1
ATOM 1426 C C . PHE B 1 52 ? -8.797 16.125 5.949 1 98.19 52 PHE B C 1
ATOM 1428 O O . PHE B 1 52 ? -7.73 16.703 5.75 1 98.19 52 PHE B O 1
ATOM 1435 N N . THR B 1 53 ? -9.859 16.734 6.238 1 98.25 53 THR B N 1
ATOM 1436 C CA . THR B 1 53 ? -9.883 18.203 6.332 1 98.25 53 THR B CA 1
ATOM 1437 C C . THR B 1 53 ? -9.078 18.672 7.539 1 98.25 53 THR B C 1
ATOM 1439 O O . THR B 1 53 ? -8.336 19.656 7.445 1 98.25 53 THR B O 1
ATOM 1442 N N . GLU B 1 54 ? -9.25 17.953 8.609 1 98.38 54 GLU B N 1
ATOM 1443 C CA . GLU B 1 54 ? -8.508 18.297 9.82 1 98.38 54 GLU B CA 1
ATOM 1444 C C . GLU B 1 54 ? -7.004 18.109 9.609 1 98.38 54 GLU B C 1
ATOM 1446 O O . GLU B 1 54 ? -6.203 18.906 10.086 1 98.38 54 GLU B O 1
ATOM 1451 N N . ALA B 1 55 ? -6.652 17.047 8.93 1 98.56 55 ALA B N 1
ATOM 1452 C CA . ALA B 1 55 ? -5.246 16.797 8.617 1 98.56 55 ALA B CA 1
ATOM 1453 C C . ALA B 1 55 ? -4.664 17.938 7.785 1 98.56 55 ALA B C 1
ATOM 1455 O O . ALA B 1 55 ? -3.566 18.422 8.07 1 98.56 55 ALA B O 1
ATOM 1456 N N . ALA B 1 56 ? -5.414 18.359 6.789 1 98.38 56 ALA B N 1
ATOM 1457 C CA . ALA B 1 56 ? -4.969 19.484 5.965 1 98.38 56 ALA B CA 1
ATOM 1458 C C . ALA B 1 56 ? -4.766 20.734 6.805 1 98.38 56 ALA B C 1
ATOM 1460 O O . ALA B 1 56 ? -3.791 21.469 6.613 1 98.38 56 ALA B O 1
ATOM 1461 N N . GLU B 1 57 ? -5.676 20.922 7.707 1 98.31 57 GLU B N 1
ATOM 1462 C CA . GLU B 1 57 ? -5.566 22.078 8.602 1 98.31 57 GLU B CA 1
ATOM 1463 C C . GLU B 1 57 ? -4.332 21.969 9.484 1 98.31 57 GLU B C 1
ATOM 1465 O O . GLU B 1 57 ? -3.633 22.953 9.703 1 98.31 57 GLU B O 1
ATOM 1470 N N . MET B 1 58 ? -4.102 20.828 10 1 98.31 58 MET B N 1
ATOM 1471 C CA . MET B 1 58 ? -2.92 20.609 10.828 1 98.31 58 MET B CA 1
ATOM 1472 C C . MET B 1 58 ? -1.646 20.922 10.047 1 98.31 58 MET B C 1
ATOM 1474 O O . MET B 1 58 ? -0.739 21.578 10.578 1 98.31 58 MET B O 1
ATOM 1478 N N . LEU B 1 59 ? -1.596 20.516 8.844 1 98.19 59 LEU B N 1
ATOM 1479 C CA . LEU B 1 59 ? -0.43 20.781 8 1 98.19 59 LEU B CA 1
ATOM 1480 C C . LEU B 1 59 ? -0.302 22.266 7.695 1 98.19 59 LEU B C 1
ATOM 1482 O O . LEU B 1 59 ? 0.81 22.781 7.602 1 98.19 59 LEU B O 1
ATOM 1486 N N . GLY B 1 60 ? -1.461 22.859 7.492 1 97.62 60 GLY B N 1
ATOM 1487 C CA . GLY B 1 60 ? -1.431 24.297 7.352 1 97.62 60 GLY B CA 1
ATOM 1488 C C . GLY B 1 60 ? -0.806 25 8.547 1 97.62 60 GLY B C 1
ATOM 1489 O O . GLY B 1 60 ? 0.063 25.859 8.383 1 97.62 60 GLY B O 1
ATOM 1490 N N . ARG B 1 61 ? -1.273 24.625 9.711 1 97.38 61 ARG B N 1
ATOM 1491 C CA . ARG B 1 61 ? -0.73 25.203 10.93 1 97.38 61 ARG B CA 1
ATOM 1492 C C . ARG B 1 61 ? 0.757 24.906 11.07 1 97.38 61 ARG B C 1
ATOM 1494 O O . ARG B 1 61 ? 1.541 25.781 11.461 1 97.38 61 ARG B O 1
ATOM 1501 N N . LEU B 1 62 ? 1.11 23.703 10.766 1 96.81 62 LEU B N 1
ATOM 1502 C CA . LEU B 1 62 ? 2.508 23.281 10.844 1 96.81 62 LEU B CA 1
ATOM 1503 C C . LEU B 1 62 ? 3.377 24.156 9.938 1 96.81 62 LEU B C 1
ATOM 1505 O O . LEU B 1 62 ? 4.48 24.547 10.32 1 96.81 62 LEU B O 1
ATOM 1509 N N . SER B 1 63 ? 2.893 24.391 8.742 1 95.88 63 SER B N 1
ATOM 1510 C CA . SER B 1 63 ? 3.645 25.172 7.762 1 95.88 63 SER B CA 1
ATOM 1511 C C . SER B 1 63 ? 3.814 26.609 8.227 1 95.88 63 SE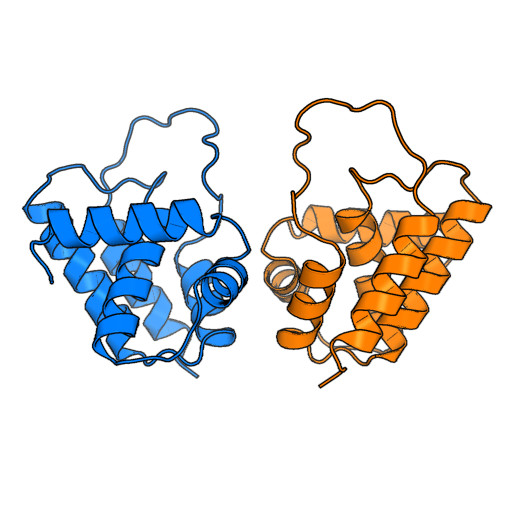R B C 1
ATOM 1513 O O . SER B 1 63 ? 4.773 27.281 7.836 1 95.88 63 SER B O 1
ATOM 1515 N N . GLU B 1 64 ? 2.865 27.062 8.984 1 95 64 GLU B N 1
ATOM 1516 C CA . GLU B 1 64 ? 2.947 28.422 9.516 1 95 64 GLU B CA 1
ATOM 1517 C C . GLU B 1 64 ? 3.977 28.5 10.641 1 95 64 GLU B C 1
ATOM 1519 O O . GLU B 1 64 ? 4.691 29.5 10.758 1 95 64 GLU B O 1
ATOM 1524 N N . ILE B 1 65 ? 3.973 27.5 11.438 1 94.44 65 ILE B N 1
ATOM 1525 C CA . ILE B 1 65 ? 4.891 27.469 12.57 1 94.44 65 ILE B CA 1
ATOM 1526 C C . ILE B 1 65 ? 6.312 27.219 12.078 1 94.44 65 ILE B C 1
ATOM 1528 O O . ILE B 1 65 ? 7.262 27.859 12.547 1 94.44 65 ILE B O 1
ATOM 1532 N N . TYR B 1 66 ? 6.426 26.266 11.125 1 93.56 66 TYR B N 1
ATOM 1533 C CA . TYR B 1 66 ? 7.711 25.891 10.547 1 93.56 66 TYR B CA 1
ATOM 1534 C C . TYR B 1 66 ? 7.73 26.156 9.047 1 93.56 66 TYR B C 1
ATOM 1536 O O . TYR B 1 66 ? 7.453 25.266 8.242 1 93.56 66 TYR B O 1
ATOM 1544 N N . VAL B 1 67 ? 8.25 27.266 8.719 1 86.25 67 VAL B N 1
ATOM 1545 C CA . VAL B 1 67 ? 8.273 27.672 7.32 1 86.25 67 VAL B CA 1
ATOM 1546 C C . VAL B 1 67 ? 9.172 26.75 6.516 1 86.25 67 VAL B C 1
ATOM 1548 O O . VAL B 1 67 ? 10.312 26.469 6.914 1 86.25 67 VAL B O 1
ATOM 1551 N N . GLY B 1 68 ? 8.688 26.188 5.52 1 88.31 68 GLY B N 1
ATOM 1552 C CA . GLY B 1 68 ? 9.477 25.359 4.617 1 88.31 68 GLY B CA 1
ATOM 1553 C C . GLY B 1 68 ? 9.555 23.906 5.047 1 88.31 68 GLY B C 1
ATOM 1554 O O . GLY B 1 68 ? 10.281 23.125 4.441 1 88.31 68 GLY B O 1
ATOM 1555 N N . ARG B 1 69 ? 8.805 23.531 5.973 1 89.81 69 ARG B N 1
ATOM 1556 C CA . ARG B 1 69 ? 8.875 22.172 6.535 1 89.81 69 ARG B CA 1
ATOM 1557 C C . ARG B 1 69 ? 8.211 21.172 5.605 1 89.81 69 ARG B C 1
ATOM 1559 O O . ARG B 1 69 ? 8.617 20 5.559 1 89.81 69 ARG B O 1
ATOM 1566 N N . LEU B 1 70 ? 7.281 21.672 4.844 1 95.5 70 LEU B N 1
ATOM 1567 C CA . LEU B 1 70 ? 6.566 20.75 3.953 1 95.5 70 LEU B CA 1
ATOM 1568 C C . LEU B 1 70 ? 7.172 20.781 2.555 1 95.5 70 LEU B C 1
ATOM 1570 O O . LEU B 1 70 ? 7.328 21.844 1.955 1 95.5 70 LEU B O 1
ATOM 1574 N N . THR B 1 71 ? 7.578 19.656 2.086 1 93.94 71 THR B N 1
ATOM 1575 C CA . THR B 1 71 ? 8.133 19.516 0.746 1 93.94 71 THR B CA 1
ATOM 1576 C C . THR B 1 71 ? 7.453 18.359 0.01 1 93.94 71 THR B C 1
ATOM 1578 O O . THR B 1 71 ? 6.75 17.547 0.622 1 93.94 71 THR B O 1
ATOM 1581 N N . ARG B 1 72 ? 7.711 18.266 -1.219 1 89.31 72 ARG B N 1
ATOM 1582 C CA . ARG B 1 72 ? 7.16 17.188 -2.018 1 89.31 72 ARG B CA 1
ATOM 1583 C C . ARG B 1 72 ? 7.711 15.836 -1.562 1 89.31 72 ARG B C 1
ATOM 1585 O O . ARG B 1 72 ? 7.066 14.797 -1.751 1 89.31 72 ARG B O 1
ATOM 1592 N N . GLN B 1 73 ? 8.93 15.891 -0.942 1 90.31 73 GLN B N 1
ATOM 1593 C CA . GLN B 1 73 ? 9.594 14.656 -0.541 1 90.31 73 GLN B CA 1
ATOM 1594 C C . GLN B 1 73 ? 9.023 14.117 0.768 1 90.31 73 GLN B C 1
ATOM 1596 O O . GLN B 1 73 ? 9.078 12.922 1.03 1 90.31 73 GLN B O 1
ATOM 1601 N N . ASN B 1 74 ? 8.422 15 1.564 1 94.75 74 ASN B N 1
ATOM 1602 C CA . ASN B 1 74 ? 7.992 14.523 2.875 1 94.75 74 ASN B CA 1
ATOM 1603 C C . ASN B 1 74 ? 6.488 14.688 3.064 1 94.75 74 ASN B C 1
ATOM 1605 O O . ASN B 1 74 ? 5.949 14.328 4.109 1 94.75 74 ASN B O 1
ATOM 1609 N N . ILE B 1 75 ? 5.824 15.062 2.033 1 96.88 75 ILE B N 1
ATOM 1610 C CA . ILE B 1 75 ? 4.418 15.43 2.164 1 96.88 75 ILE B CA 1
ATOM 1611 C C . ILE B 1 75 ? 3.574 14.18 2.389 1 96.88 75 ILE B C 1
ATOM 1613 O O . ILE B 1 75 ? 2.562 14.219 3.092 1 96.88 75 ILE B O 1
ATOM 1617 N N . ILE B 1 76 ? 3.951 13.078 1.782 1 97.88 76 ILE B N 1
ATOM 1618 C CA . ILE B 1 76 ? 3.219 11.836 2.006 1 97.88 76 ILE B CA 1
ATOM 1619 C C . ILE B 1 76 ? 3.32 11.43 3.475 1 97.88 76 ILE B C 1
ATOM 1621 O O . ILE B 1 76 ? 2.309 11.133 4.113 1 97.88 76 ILE B O 1
ATOM 1625 N N . ARG B 1 77 ? 4.512 11.547 4.02 1 97.81 77 ARG B N 1
ATOM 1626 C CA . ARG B 1 77 ? 4.781 11.188 5.41 1 97.81 77 ARG B CA 1
ATOM 1627 C C . ARG B 1 77 ? 4.02 12.094 6.367 1 97.81 77 ARG B C 1
ATOM 1629 O O . ARG B 1 77 ? 3.359 11.609 7.293 1 97.81 77 ARG B O 1
ATOM 1636 N N . LEU B 1 78 ? 4.09 13.336 6.148 1 98.12 78 LEU B N 1
ATOM 1637 C CA . LEU B 1 78 ? 3.479 14.305 7.055 1 98.12 78 LEU B CA 1
ATOM 1638 C C . LEU B 1 78 ? 1.957 14.25 6.969 1 98.12 78 LEU B C 1
ATOM 1640 O O . LEU B 1 78 ? 1.268 14.383 7.984 1 98.12 78 LEU B O 1
ATOM 1644 N N . THR B 1 79 ? 1.469 14.078 5.75 1 98.56 79 THR B N 1
ATOM 1645 C CA . THR B 1 79 ? 0.027 13.938 5.582 1 98.56 79 THR B CA 1
ATOM 1646 C C . THR B 1 79 ? -0.481 12.688 6.301 1 98.56 79 THR B C 1
ATOM 1648 O O . THR B 1 79 ? -1.53 12.727 6.945 1 98.56 79 THR B O 1
ATOM 1651 N N . PHE B 1 80 ? 0.248 11.617 6.203 1 98.75 80 PHE B N 1
ATOM 1652 C CA . PHE B 1 80 ? -0.114 10.375 6.875 1 98.75 80 PHE B CA 1
ATOM 1653 C C . PHE B 1 80 ? -0.137 10.562 8.383 1 98.75 80 PHE B C 1
ATOM 1655 O O . PHE B 1 80 ? -1.1 10.172 9.055 1 98.75 80 PHE B O 1
ATOM 1662 N N . ALA B 1 81 ? 0.867 11.188 8.914 1 98.81 81 ALA B N 1
ATOM 1663 C CA . ALA B 1 81 ? 0.935 11.469 10.344 1 98.81 81 ALA B CA 1
ATOM 1664 C C . ALA B 1 81 ? -0.251 12.32 10.797 1 98.81 81 ALA B C 1
ATOM 1666 O O . ALA B 1 81 ? -0.88 12.031 11.812 1 98.81 81 ALA B O 1
ATOM 1667 N N . ALA B 1 82 ? -0.558 13.305 10.031 1 98.75 82 ALA B N 1
ATOM 1668 C CA . ALA B 1 82 ? -1.658 14.203 10.367 1 98.75 82 ALA B CA 1
ATOM 1669 C C . ALA B 1 82 ? -2.992 13.461 10.367 1 98.75 82 ALA B C 1
ATOM 1671 O O . ALA B 1 82 ? -3.842 13.695 11.227 1 98.75 82 ALA B O 1
ATOM 1672 N N . LEU B 1 83 ? -3.158 12.594 9.414 1 98.69 83 LEU B N 1
ATOM 1673 C CA . LEU B 1 83 ? -4.379 11.805 9.32 1 98.69 83 LEU B CA 1
ATOM 1674 C C . LEU B 1 83 ? -4.531 10.898 10.539 1 98.69 83 LEU B C 1
ATOM 1676 O O . LEU B 1 83 ? -5.625 10.766 11.094 1 98.69 83 LEU B O 1
ATOM 1680 N N . ILE B 1 84 ? -3.432 10.305 10.914 1 98.69 84 ILE B N 1
ATOM 1681 C CA . ILE B 1 84 ? -3.447 9.398 12.055 1 98.69 84 ILE B CA 1
ATOM 1682 C C . ILE B 1 84 ? -3.781 10.172 13.328 1 98.69 84 ILE B C 1
ATOM 1684 O O . ILE B 1 84 ? -4.574 9.719 14.156 1 98.69 84 ILE B O 1
ATOM 1688 N N . VAL B 1 85 ? -3.23 11.312 13.484 1 98.56 85 VAL B N 1
ATOM 1689 C CA . VAL B 1 85 ? -3.502 12.164 14.648 1 98.56 85 VAL B CA 1
ATOM 1690 C C . VAL B 1 85 ? -4.973 12.57 14.656 1 98.56 85 VAL B C 1
ATOM 1692 O O . VAL B 1 85 ? -5.633 12.516 15.695 1 98.56 85 VAL B O 1
ATOM 1695 N N . SER B 1 86 ? -5.496 12.945 13.492 1 98.38 86 SER B N 1
ATOM 1696 C CA . SER B 1 86 ? -6.91 13.289 13.406 1 98.38 86 SER B CA 1
ATOM 1697 C C . SER B 1 86 ? -7.793 12.102 13.766 1 98.38 86 SER B C 1
ATOM 1699 O O . SER B 1 86 ? -8.75 12.234 14.523 1 98.38 86 SER B O 1
ATOM 1701 N N . ALA B 1 87 ? -7.461 10.961 13.266 1 98.12 87 ALA B N 1
ATOM 1702 C CA . ALA B 1 87 ? -8.219 9.742 13.539 1 98.12 87 ALA B CA 1
ATOM 1703 C C . ALA B 1 87 ? -8.227 9.422 15.031 1 98.12 87 ALA B C 1
ATOM 1705 O O . ALA B 1 87 ? -9.234 8.953 15.57 1 98.12 87 ALA B O 1
ATOM 1706 N N . SER B 1 88 ? -7.059 9.664 15.633 1 97 88 SER B N 1
ATOM 1707 C CA . SER B 1 88 ? -6.965 9.445 17.078 1 97 88 SER B CA 1
ATOM 1708 C C . SER B 1 88 ? -7.922 10.359 17.828 1 97 88 SER B C 1
ATOM 1710 O O . SER B 1 88 ? -8.523 9.945 18.828 1 97 88 SER B O 1
ATOM 1712 N N . LYS B 1 89 ? -8.07 11.539 17.406 1 96.25 89 LYS B N 1
ATOM 1713 C CA . LYS B 1 89 ? -8.984 12.492 18.031 1 96.25 89 LYS B CA 1
ATOM 1714 C C . LYS B 1 89 ? -10.438 12.031 17.891 1 96.25 89 LYS B C 1
ATOM 1716 O O . LYS B 1 89 ? -11.273 12.359 18.734 1 96.25 89 LYS B O 1
ATOM 1721 N N . HIS B 1 90 ? -10.711 11.281 16.875 1 96.94 90 HIS B N 1
ATOM 1722 C CA . HIS B 1 90 ? -12.055 10.766 16.656 1 96.94 90 HIS B CA 1
ATOM 1723 C C . HIS B 1 90 ? -12.211 9.367 17.266 1 96.94 90 HIS B C 1
ATOM 1725 O O . HIS B 1 90 ? -13.203 8.68 17 1 96.94 90 HIS B O 1
ATOM 1731 N N . SER B 1 91 ? -11.219 8.906 17.938 1 97 91 SER B N 1
ATOM 1732 C CA . SER B 1 91 ? -11.211 7.648 18.672 1 97 91 SER B CA 1
ATOM 1733 C C . SER B 1 91 ? -11.414 6.461 17.734 1 97 91 SER B C 1
ATOM 1735 O O . SER B 1 91 ? -12.117 5.512 18.078 1 97 91 SER B O 1
ATOM 1737 N N . LEU B 1 92 ? -10.891 6.59 16.531 1 96.62 92 LEU B N 1
ATOM 1738 C CA . LEU B 1 92 ? -10.922 5.426 15.648 1 96.62 92 LEU B CA 1
ATOM 1739 C C . LEU B 1 92 ? -10.039 4.309 16.203 1 96.62 92 LEU B C 1
ATOM 1741 O O . LEU B 1 92 ? -8.938 4.566 16.688 1 96.62 92 LEU B O 1
ATOM 1745 N N . PRO B 1 93 ? -10.484 3.061 16.062 1 96.81 93 PRO B N 1
ATOM 1746 C CA . PRO B 1 93 ? -9.867 1.95 16.797 1 96.81 93 PRO B CA 1
ATOM 1747 C C . PRO B 1 93 ? -8.773 1.256 15.984 1 96.81 93 PRO B C 1
ATOM 1749 O O . PRO B 1 93 ? -8.672 0.026 16 1 96.81 93 PRO B O 1
ATOM 1752 N N . TYR B 1 94 ? -7.957 1.85 15.281 1 97.25 94 TYR B N 1
ATOM 1753 C CA . TYR B 1 94 ? -6.965 1.196 14.438 1 97.25 94 TYR B CA 1
ATOM 1754 C C . TYR B 1 94 ? -5.629 1.075 15.148 1 97.25 94 TYR B C 1
ATOM 1756 O O . TYR B 1 94 ? -5.172 2.023 15.797 1 97.25 94 TYR B O 1
ATOM 1764 N N . SER B 1 95 ? -5.086 -0.092 15.07 1 97.12 95 SER B N 1
ATOM 1765 C CA . SER B 1 95 ? -3.76 -0.339 15.625 1 97.12 95 SER B CA 1
ATOM 1766 C C . SER B 1 95 ? -2.67 0.228 14.727 1 97.12 95 SER B C 1
ATOM 1768 O O . SER B 1 95 ? -2.934 0.585 13.57 1 97.12 95 SER B O 1
ATOM 1770 N N . LEU B 1 96 ? -1.451 0.31 15.25 1 97.44 96 LEU B N 1
ATOM 1771 C CA . LEU B 1 96 ? -0.315 0.744 14.445 1 97.44 96 LEU B CA 1
ATOM 1772 C C . LEU B 1 96 ? -0.093 -0.198 13.266 1 97.44 96 LEU B C 1
ATOM 1774 O O . LEU B 1 96 ? 0.324 0.236 12.188 1 97.44 96 LEU B O 1
ATOM 1778 N N . ARG B 1 97 ? -0.377 -1.51 13.508 1 94.62 97 ARG B N 1
ATOM 1779 C CA . ARG B 1 97 ? -0.25 -2.49 12.438 1 94.62 97 ARG B CA 1
ATOM 1780 C C . ARG B 1 97 ? -1.24 -2.201 11.312 1 94.62 97 ARG B C 1
ATOM 1782 O O . ARG B 1 97 ? -0.897 -2.307 10.133 1 94.62 97 ARG B O 1
ATOM 1789 N N . GLU B 1 98 ? -2.41 -1.883 11.711 1 96.38 98 GLU B N 1
ATOM 1790 C CA . GLU B 1 98 ? -3.424 -1.542 10.719 1 96.38 98 GLU B CA 1
ATOM 1791 C C . GLU B 1 98 ? -3.053 -0.268 9.961 1 96.38 98 GLU B C 1
ATOM 1793 O O . GLU B 1 98 ? -3.193 -0.2 8.742 1 96.38 98 GLU B O 1
ATOM 1798 N N . TRP B 1 99 ? -2.504 0.705 10.672 1 97.94 99 TRP B N 1
ATOM 1799 C CA . TRP B 1 99 ? -2.086 1.938 10.016 1 97.94 99 TRP B CA 1
ATOM 1800 C C . TRP B 1 99 ? -0.923 1.682 9.062 1 97.94 99 TRP B C 1
ATOM 1802 O O . TRP B 1 99 ? -0.838 2.295 7.996 1 97.94 99 TRP B O 1
ATOM 1812 N N . ALA B 1 100 ? -0.046 0.778 9.453 1 97.56 100 ALA B N 1
ATOM 1813 C CA . ALA B 1 100 ? 1.018 0.408 8.523 1 97.56 100 ALA B CA 1
ATOM 1814 C C . ALA B 1 100 ? 0.442 -0.174 7.238 1 97.56 100 ALA B C 1
ATOM 1816 O O . ALA B 1 100 ? 0.889 0.168 6.141 1 97.56 100 ALA B O 1
ATOM 1817 N N . ALA B 1 101 ? -0.546 -0.977 7.363 1 95.81 101 ALA B N 1
ATOM 1818 C CA . ALA B 1 101 ? -1.204 -1.582 6.207 1 95.81 101 ALA B CA 1
ATOM 1819 C C . ALA B 1 101 ? -1.931 -0.529 5.375 1 95.81 101 ALA B C 1
ATOM 1821 O O . ALA B 1 101 ? -1.824 -0.517 4.148 1 95.81 101 ALA B O 1
ATOM 1822 N N . PHE B 1 102 ? -2.609 0.44 6.039 1 97.25 102 PHE B N 1
ATOM 1823 C CA . PHE B 1 102 ? -3.34 1.498 5.352 1 97.25 102 PHE B CA 1
ATOM 1824 C C . PHE B 1 102 ? -2.393 2.355 4.52 1 97.25 102 PHE B C 1
ATOM 1826 O O . PHE B 1 102 ? -2.766 2.848 3.455 1 97.25 102 PHE B O 1
ATOM 1833 N N . GLY B 1 103 ? -1.178 2.486 5.035 1 97.56 103 GLY B N 1
ATOM 1834 C CA . GLY B 1 103 ? -0.189 3.34 4.395 1 97.56 103 GLY B CA 1
ATOM 1835 C C . GLY B 1 103 ? 0.73 2.584 3.455 1 97.56 103 GLY B C 1
ATOM 1836 O O . GLY B 1 103 ? 1.876 2.986 3.242 1 97.56 103 GLY B O 1
ATOM 1837 N N . CYS B 1 104 ? 0.394 1.39 3.043 1 96.44 104 CYS B N 1
ATOM 1838 C CA . CYS B 1 104 ? 1.107 0.586 2.057 1 96.44 104 CYS B CA 1
ATOM 1839 C C . CYS B 1 104 ? 2.447 0.111 2.607 1 96.44 104 CYS B C 1
ATOM 1841 O O . CYS B 1 104 ? 3.391 -0.111 1.847 1 96.44 104 CYS B O 1
ATOM 1843 N N . TYR B 1 105 ? 2.561 0.116 3.875 1 94.81 105 TYR B N 1
ATOM 1844 C CA . TYR B 1 105 ? 3.773 -0.331 4.547 1 94.81 105 TYR B CA 1
ATOM 1845 C C . TYR B 1 105 ? 4.961 0.55 4.176 1 94.81 105 TYR B C 1
ATOM 1847 O O . TYR B 1 105 ? 6.105 0.096 4.188 1 94.81 105 TYR B O 1
ATOM 1855 N N . PHE B 1 106 ? 4.656 1.761 3.812 1 95.19 106 PHE B N 1
ATOM 1856 C CA . PHE B 1 106 ? 5.73 2.715 3.555 1 95.19 106 PHE B CA 1
ATOM 1857 C C . PHE B 1 106 ? 6.512 3.01 4.828 1 95.19 106 PHE B C 1
ATOM 1859 O O . PHE B 1 106 ? 7.703 3.316 4.777 1 95.19 106 PHE B O 1
ATOM 1866 N N . TYR B 1 107 ? 5.77 2.875 5.895 1 96 107 TYR B N 1
ATOM 1867 C CA . TYR B 1 107 ? 6.344 3.189 7.195 1 96 107 TYR B CA 1
ATOM 1868 C C . TYR B 1 107 ? 6.121 2.047 8.18 1 96 107 TYR B C 1
ATOM 1870 O O . TYR B 1 107 ? 5.035 1.465 8.234 1 96 107 TYR B O 1
ATOM 1878 N N . SER B 1 108 ? 7.211 1.767 8.938 1 95.38 108 SER B N 1
ATOM 1879 C CA . SER B 1 108 ? 7.094 0.771 10 1 95.38 108 SER B CA 1
ATOM 1880 C C . SER B 1 108 ? 6.277 1.305 11.172 1 95.38 108 SER B C 1
ATOM 1882 O O . SER B 1 108 ? 5.996 2.502 11.242 1 95.38 108 SER B O 1
ATOM 1884 N N . ARG B 1 109 ? 5.934 0.405 12.055 1 97.38 109 ARG B N 1
ATOM 1885 C CA . ARG B 1 109 ? 5.203 0.804 13.25 1 97.38 109 ARG B CA 1
ATOM 1886 C C . ARG B 1 109 ? 5.98 1.854 14.039 1 97.38 109 ARG B C 1
ATOM 1888 O O . ARG B 1 109 ? 5.395 2.811 14.547 1 97.38 109 ARG B O 1
ATOM 1895 N N . GLU B 1 110 ? 7.242 1.655 14.117 1 97.44 110 GLU B N 1
ATOM 1896 C CA . GLU B 1 110 ? 8.086 2.588 14.852 1 97.44 110 GLU B CA 1
ATOM 1897 C C . GLU B 1 110 ? 8.117 3.957 14.18 1 97.44 110 GLU B C 1
ATOM 1899 O O . GLU B 1 110 ? 8.055 4.988 14.852 1 97.44 110 GLU B O 1
ATOM 1904 N N . GLU B 1 111 ? 8.188 3.916 12.891 1 97.38 111 GLU B N 1
ATOM 1905 C CA . GLU B 1 111 ? 8.203 5.172 12.141 1 97.38 111 GLU B CA 1
ATOM 1906 C C . GLU B 1 111 ? 6.875 5.914 12.297 1 97.38 111 GLU B C 1
ATOM 1908 O O . GLU B 1 111 ? 6.855 7.137 12.43 1 97.38 111 GLU B O 1
ATOM 1913 N N . ILE B 1 112 ? 5.816 5.207 12.305 1 98.44 112 ILE B N 1
ATOM 1914 C CA . ILE B 1 112 ? 4.496 5.797 12.469 1 98.44 112 ILE B CA 1
ATOM 1915 C C . ILE B 1 112 ? 4.383 6.441 13.844 1 98.44 112 ILE B C 1
ATOM 1917 O O . ILE B 1 112 ? 3.936 7.582 13.969 1 98.44 112 ILE B O 1
ATOM 1921 N N . LYS B 1 113 ? 4.82 5.68 14.812 1 97.88 113 LYS B N 1
ATOM 1922 C CA . LYS B 1 113 ? 4.812 6.234 16.156 1 97.88 113 LYS B CA 1
ATOM 1923 C C . LYS B 1 113 ? 5.633 7.52 16.234 1 97.88 113 LYS B C 1
ATOM 1925 O O . LYS B 1 113 ? 5.168 8.531 16.766 1 97.88 113 LYS B O 1
ATOM 1930 N N . PHE B 1 114 ? 6.723 7.469 15.656 1 97.62 114 PHE B N 1
ATOM 1931 C CA . PHE B 1 114 ? 7.652 8.594 15.703 1 97.62 114 PHE B CA 1
ATOM 1932 C C . PHE B 1 114 ? 7.078 9.805 14.977 1 97.62 114 PHE B C 1
ATOM 1934 O O . PHE B 1 114 ? 7.086 10.914 15.508 1 97.62 114 PHE B O 1
ATOM 1941 N N . MET B 1 115 ? 6.59 9.602 13.781 1 97.12 115 MET B N 1
ATOM 1942 C CA . MET B 1 115 ? 6.113 10.727 12.984 1 97.12 115 MET B CA 1
ATOM 1943 C C . MET B 1 115 ? 4.863 11.344 13.602 1 97.12 115 MET B C 1
ATOM 1945 O O . MET B 1 115 ? 4.68 12.562 13.555 1 97.12 115 MET B O 1
ATOM 1949 N N . THR B 1 116 ? 4.039 10.531 14.234 1 98.25 116 THR B N 1
ATOM 1950 C CA . THR B 1 116 ? 2.85 11.062 14.883 1 98.25 116 THR B CA 1
ATOM 1951 C C . THR B 1 116 ? 3.225 11.844 16.141 1 98.25 116 THR B C 1
ATOM 1953 O O . THR B 1 116 ? 2.664 12.906 16.406 1 98.25 116 THR B O 1
ATOM 1956 N N . GLU B 1 117 ? 4.18 11.367 16.859 1 97.56 117 GLU B N 1
ATOM 1957 C CA . GLU B 1 117 ? 4.664 12.086 18.031 1 97.56 117 GLU B CA 1
ATOM 1958 C C . GLU B 1 117 ? 5.293 13.422 17.656 1 97.56 117 GLU B C 1
ATOM 1960 O O . GLU B 1 117 ? 5.043 14.438 18.297 1 97.56 117 GLU B O 1
ATOM 1965 N N . GLN B 1 118 ? 6.109 13.375 16.688 1 96.75 118 GLN B N 1
ATOM 1966 C CA . GLN B 1 118 ? 6.75 14.602 16.219 1 96.75 118 GLN B CA 1
ATOM 1967 C C . GLN B 1 118 ? 5.715 15.633 15.781 1 96.75 118 GLN B C 1
ATOM 1969 O O . GLN B 1 118 ? 5.863 16.828 16.062 1 96.75 118 GLN B O 1
ATOM 1974 N N . LEU B 1 119 ? 4.715 15.164 15.109 1 97.56 119 LEU B N 1
ATOM 1975 C CA . LEU B 1 119 ? 3.672 16.078 14.648 1 97.56 119 LEU B CA 1
ATOM 1976 C C . LEU B 1 119 ? 2.912 16.672 15.82 1 97.56 119 LEU B C 1
ATOM 1978 O O . LEU B 1 119 ? 2.664 17.891 15.852 1 97.56 119 LEU B O 1
ATOM 1982 N N . ARG B 1 120 ? 2.592 15.812 16.75 1 97.19 120 ARG B N 1
ATOM 1983 C CA . ARG B 1 120 ? 1.901 16.281 17.953 1 97.19 120 ARG B CA 1
ATOM 1984 C C . ARG B 1 120 ? 2.732 17.328 18.688 1 97.19 120 ARG B C 1
ATOM 1986 O O . ARG B 1 120 ? 2.207 18.359 19.109 1 97.19 120 ARG B O 1
ATOM 1993 N N . ALA B 1 121 ? 3.943 17.016 18.844 1 95.75 121 ALA B N 1
ATOM 1994 C CA . ALA B 1 121 ? 4.852 17.938 19.531 1 95.75 121 ALA B CA 1
ATOM 1995 C C . ALA B 1 121 ? 4.973 19.266 18.781 1 95.75 121 ALA B C 1
ATOM 1997 O O . ALA B 1 121 ? 4.953 20.328 19.375 1 95.75 121 ALA B O 1
ATOM 1998 N N . GLY B 1 122 ? 5.09 19.125 17.484 1 93.69 122 GLY B N 1
ATOM 1999 C CA . GLY B 1 122 ? 5.227 20.312 16.656 1 93.69 122 GLY B CA 1
ATOM 2000 C C . GLY B 1 122 ? 3.992 21.203 16.688 1 93.69 122 GLY B C 1
ATOM 2001 O O . GLY B 1 122 ? 4.098 22.422 16.578 1 93.69 122 GLY B O 1
ATOM 2002 N N . LEU B 1 123 ? 2.846 20.594 16.781 1 94.94 123 LEU B N 1
ATOM 2003 C CA . LEU B 1 123 ? 1.588 21.328 16.75 1 94.94 123 LEU B CA 1
ATOM 2004 C C . LEU B 1 123 ? 1.112 21.656 18.156 1 94.94 123 LEU B C 1
ATOM 2006 O O . LEU B 1 123 ? 0.133 22.375 18.344 1 94.94 123 LEU B O 1
ATOM 2010 N N . HIS B 1 124 ? 1.823 21.141 19.094 1 90.81 124 HIS B N 1
ATOM 2011 C CA . HIS B 1 124 ?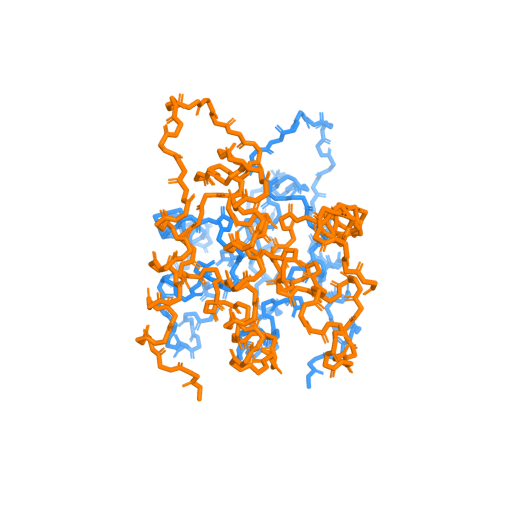 1.428 21.281 20.484 1 90.81 124 HIS B CA 1
ATOM 2012 C C . HIS B 1 124 ? 0.039 20.703 20.734 1 90.81 124 HIS B C 1
ATOM 2014 O O . HIS B 1 124 ? -0.819 21.359 21.312 1 90.81 124 HIS B O 1
ATOM 2020 N N . VAL B 1 125 ? -0.161 19.672 20.062 1 86.31 125 VAL B N 1
ATOM 2021 C CA . VAL B 1 125 ? -1.396 18.922 20.25 1 86.31 125 VAL B CA 1
ATOM 2022 C C . VAL B 1 125 ? -1.138 17.734 21.188 1 86.31 125 VAL B C 1
ATOM 2024 O O . VAL B 1 125 ? -0.036 17.172 21.203 1 86.31 125 VAL B O 1
ATOM 2027 N N . ASP B 1 126 ? -2.086 17.5 22.078 1 69.5 126 ASP B N 1
ATOM 2028 C CA . ASP B 1 126 ? -1.97 16.375 23.016 1 69.5 126 ASP B CA 1
ATOM 2029 C C . ASP B 1 126 ? -2.441 15.078 22.391 1 69.5 126 ASP B C 1
ATOM 2031 O O . ASP B 1 126 ? -3.295 15.086 21.5 1 69.5 126 ASP B O 1
#